Protein AF-C3Z836-F1 (afdb_monomer)

Structure (mmCIF, N/CA/C/O backbone):
data_AF-C3Z836-F1
#
_entry.id   AF-C3Z836-F1
#
loop_
_atom_site.group_PDB
_atom_site.id
_atom_site.type_symbol
_atom_site.label_atom_id
_atom_site.label_alt_id
_atom_site.label_comp_id
_atom_site.label_asym_id
_atom_site.label_entity_id
_atom_site.label_seq_id
_atom_site.pdbx_PDB_ins_code
_atom_site.Cartn_x
_atom_site.Cartn_y
_atom_site.Cartn_z
_atom_site.occupancy
_atom_site.B_iso_or_equiv
_atom_site.auth_seq_id
_atom_site.auth_comp_id
_atom_site.auth_asym_id
_atom_site.auth_atom_id
_atom_site.pdbx_PDB_model_num
ATOM 1 N N . MET A 1 1 ? 9.770 -21.202 -27.569 1.00 31.84 1 MET A N 1
ATOM 2 C CA . MET A 1 1 ? 8.449 -21.004 -26.936 1.00 31.84 1 MET A CA 1
ATOM 3 C C . MET A 1 1 ? 8.298 -19.517 -26.662 1.00 31.84 1 MET A C 1
ATOM 5 O O . MET A 1 1 ? 9.106 -18.983 -25.915 1.00 31.84 1 MET A O 1
ATOM 9 N N . GLY A 1 2 ? 7.383 -18.836 -27.356 1.00 32.59 2 GLY A N 1
ATOM 10 C CA . GLY A 1 2 ? 7.144 -17.402 -27.162 1.00 32.59 2 GLY A CA 1
ATOM 11 C C . GLY A 1 2 ? 6.464 -17.171 -25.817 1.00 32.59 2 GLY A C 1
ATOM 12 O O . GLY A 1 2 ? 5.429 -17.779 -25.551 1.00 32.59 2 GLY A O 1
ATOM 13 N N . GLY A 1 3 ? 7.094 -16.376 -24.952 1.00 38.47 3 GLY A N 1
ATOM 14 C CA . GLY A 1 3 ? 6.561 -16.053 -23.632 1.00 38.47 3 GLY A CA 1
ATOM 15 C C . GLY A 1 3 ? 5.245 -15.292 -23.748 1.00 38.47 3 GLY A C 1
ATOM 16 O O . GLY A 1 3 ? 5.036 -14.540 -24.697 1.00 38.47 3 GLY A O 1
ATOM 17 N N . VAL A 1 4 ? 4.373 -15.466 -22.755 1.00 46.47 4 VAL A N 1
ATOM 18 C CA . VAL A 1 4 ? 3.007 -14.913 -22.661 1.00 46.47 4 VAL A CA 1
ATOM 19 C C . VAL A 1 4 ? 2.985 -13.373 -22.622 1.00 46.47 4 VAL A C 1
ATOM 21 O O . VAL A 1 4 ? 1.969 -12.772 -22.346 1.00 46.47 4 VAL A O 1
ATOM 24 N N . TRP A 1 5 ? 4.094 -12.697 -22.907 1.00 42.47 5 TRP A N 1
ATOM 25 C CA . TRP A 1 5 ? 4.218 -11.246 -22.852 1.00 42.47 5 TRP A CA 1
ATOM 26 C C . TRP A 1 5 ? 5.224 -10.699 -23.878 1.00 42.47 5 TRP A C 1
ATOM 28 O O . TRP A 1 5 ? 5.542 -9.520 -23.841 1.00 42.47 5 TRP A O 1
ATOM 38 N N . SER A 1 6 ? 5.755 -11.517 -24.796 1.00 45.53 6 SER A N 1
ATOM 39 C CA . SER A 1 6 ? 6.858 -11.102 -25.685 1.00 45.53 6 SER A CA 1
ATOM 40 C C . SER A 1 6 ? 6.505 -10.042 -26.727 1.00 45.53 6 SER A C 1
ATOM 42 O O . SER A 1 6 ? 7.397 -9.469 -27.348 1.00 45.53 6 SER A O 1
ATOM 44 N N . ASP A 1 7 ? 5.218 -9.809 -26.934 1.00 55.41 7 ASP A N 1
ATOM 45 C CA . ASP A 1 7 ? 4.658 -8.813 -27.828 1.00 55.41 7 ASP A CA 1
ATOM 46 C C . ASP A 1 7 ? 3.276 -8.392 -27.297 1.00 55.41 7 ASP A C 1
ATOM 48 O O . ASP A 1 7 ? 2.783 -8.889 -26.278 1.00 55.41 7 ASP A O 1
ATOM 52 N N . THR A 1 8 ? 2.633 -7.459 -27.992 1.00 57.75 8 THR A N 1
ATOM 53 C CA . THR A 1 8 ? 1.288 -6.977 -27.663 1.00 57.75 8 THR A CA 1
ATOM 54 C C . THR A 1 8 ? 0.248 -8.105 -27.596 1.00 57.75 8 THR A C 1
ATOM 56 O O . THR A 1 8 ? -0.680 -8.038 -26.792 1.00 57.75 8 THR A O 1
ATOM 59 N N . PHE A 1 9 ? 0.404 -9.158 -28.400 1.00 60.28 9 PHE A N 1
ATOM 60 C CA . PHE A 1 9 ? -0.493 -10.312 -28.404 1.00 60.28 9 PHE A CA 1
ATOM 61 C C . PHE A 1 9 ? -0.260 -11.219 -27.187 1.00 60.28 9 PHE A C 1
ATOM 63 O O . PHE A 1 9 ? -1.223 -11.682 -26.576 1.00 60.28 9 PHE A O 1
ATOM 70 N N . GLY A 1 10 ? 0.998 -11.399 -26.785 1.00 62.00 10 GLY A N 1
ATOM 71 C CA . GLY A 1 10 ? 1.406 -11.963 -25.508 1.00 62.00 10 GLY A CA 1
ATOM 72 C C . GLY A 1 10 ? 0.747 -11.203 -24.366 1.00 62.00 10 GLY A C 1
ATOM 73 O O . GLY A 1 10 ? -0.071 -11.785 -23.671 1.00 62.00 10 GLY A O 1
ATOM 74 N N . LEU A 1 11 ? 0.987 -9.893 -24.240 1.00 61.09 11 LEU A N 1
ATOM 75 C CA . LEU A 1 11 ? 0.377 -9.041 -23.207 1.00 61.09 11 LEU A CA 1
ATOM 76 C C . LEU A 1 11 ? -1.144 -9.251 -23.093 1.00 61.09 11 LEU A C 1
ATOM 78 O O . LEU A 1 11 ? -1.659 -9.450 -21.995 1.00 61.09 11 LEU A O 1
ATOM 82 N N . ILE A 1 12 ? -1.862 -9.256 -24.222 1.00 63.25 12 ILE A N 1
ATOM 83 C CA . ILE A 1 12 ? -3.308 -9.519 -24.248 1.00 63.25 12 ILE A CA 1
ATOM 84 C C . ILE A 1 12 ? -3.617 -10.937 -23.747 1.00 63.25 12 ILE A C 1
ATOM 86 O O . ILE A 1 12 ? -4.501 -11.106 -22.911 1.00 63.25 12 ILE A O 1
ATOM 90 N N . LYS A 1 13 ? -2.876 -11.959 -24.190 1.00 60.81 13 LYS A N 1
ATOM 91 C CA . LYS A 1 13 ? -3.026 -13.325 -23.672 1.00 60.81 13 LYS A CA 1
ATOM 92 C C . LYS A 1 13 ? -2.722 -13.429 -22.177 1.00 60.81 13 LYS A C 1
ATOM 94 O O . LYS A 1 13 ? -3.476 -14.092 -21.482 1.00 60.81 13 LYS A O 1
ATOM 99 N N . GLY A 1 14 ? -1.687 -12.772 -21.666 1.00 59.34 14 GLY A N 1
ATOM 100 C CA . GLY A 1 14 ? -1.346 -12.773 -20.242 1.00 59.34 14 GLY A CA 1
ATOM 101 C C . GLY A 1 14 ? -2.348 -12.021 -19.368 1.00 59.34 14 GLY A C 1
ATOM 102 O O . GLY A 1 14 ? -2.601 -12.424 -18.232 1.00 59.34 14 GLY A O 1
ATOM 103 N N . LEU A 1 15 ? -2.971 -10.968 -19.904 1.00 58.75 15 LEU A N 1
ATOM 104 C CA . LEU A 1 15 ? -4.090 -10.268 -19.267 1.00 58.75 15 LEU A CA 1
ATOM 105 C C . LEU A 1 15 ? -5.351 -11.142 -19.193 1.00 58.75 15 LEU A C 1
ATOM 107 O O . LEU A 1 15 ? -6.067 -11.086 -18.196 1.00 58.75 15 LEU A O 1
ATOM 111 N N . VAL A 1 16 ? -5.630 -11.927 -20.240 1.00 57.09 16 VAL A N 1
ATOM 112 C CA . VAL A 1 16 ? -6.863 -12.726 -20.362 1.00 57.09 16 VAL A CA 1
ATOM 113 C C . VAL A 1 16 ? -6.744 -14.096 -19.685 1.00 57.09 16 VAL A C 1
ATOM 115 O O . VAL A 1 16 ? -7.680 -14.518 -19.011 1.00 57.09 16 VAL A O 1
ATOM 118 N N . TYR A 1 17 ? -5.610 -14.777 -19.844 1.00 53.75 17 TYR A N 1
ATOM 119 C CA . TYR A 1 17 ? -5.422 -16.184 -19.468 1.00 53.75 17 TYR A CA 1
ATOM 120 C C . TYR A 1 17 ? -4.428 -16.400 -18.314 1.00 53.75 17 TYR A C 1
ATOM 122 O O . TYR A 1 17 ? -4.264 -17.534 -17.877 1.00 53.75 17 TYR A O 1
ATOM 130 N N . GLY A 1 18 ? -3.784 -15.342 -17.803 1.00 49.75 18 GLY A N 1
ATOM 131 C CA . GLY A 1 18 ? -2.744 -15.466 -16.775 1.00 49.75 18 GLY A CA 1
ATOM 132 C C . GLY A 1 18 ? -1.376 -15.885 -17.333 1.00 49.75 18 GLY A C 1
ATOM 133 O O . GLY A 1 18 ? -1.262 -16.246 -18.508 1.00 49.75 18 GLY A O 1
ATOM 134 N N . PRO A 1 19 ? -0.289 -15.820 -16.541 1.00 53.00 19 PRO A N 1
ATOM 135 C CA . PRO A 1 19 ? 1.023 -16.259 -16.976 1.00 53.00 19 PRO A CA 1
ATOM 136 C C . PRO A 1 19 ? 1.140 -17.767 -16.699 1.00 53.00 19 PRO A C 1
ATOM 138 O O . PRO A 1 19 ? 1.294 -18.194 -15.558 1.00 53.00 19 PRO A O 1
ATOM 141 N N . HIS A 1 20 ? 1.131 -18.615 -17.722 1.00 53.78 20 HIS A N 1
ATOM 142 C CA . HIS A 1 20 ? 1.572 -20.001 -17.525 1.00 53.78 20 HIS A CA 1
ATOM 143 C C . HIS A 1 20 ? 3.086 -20.009 -17.285 1.00 53.78 20 HIS A C 1
ATOM 145 O O . HIS A 1 20 ? 3.854 -20.046 -18.245 1.00 53.78 20 HIS A O 1
ATOM 151 N N . MET A 1 21 ? 3.534 -19.885 -16.034 1.00 52.31 21 MET A N 1
ATOM 152 C CA . MET A 1 21 ? 4.960 -19.664 -15.750 1.00 52.31 21 MET A CA 1
ATOM 153 C C . MET A 1 21 ? 5.572 -20.581 -14.695 1.00 52.31 21 MET A C 1
ATOM 155 O O . MET A 1 21 ? 6.792 -20.582 -14.569 1.00 52.31 21 MET A O 1
ATOM 159 N N . LEU A 1 22 ? 4.793 -21.405 -13.993 1.00 48.59 22 LEU A N 1
ATOM 160 C CA . LEU A 1 22 ? 5.335 -22.371 -13.039 1.00 48.59 22 LEU A CA 1
ATOM 161 C C . LEU A 1 22 ? 4.574 -23.698 -13.183 1.00 48.59 22 LEU A C 1
ATOM 163 O O . LEU A 1 22 ? 3.448 -23.831 -12.714 1.00 48.59 22 LEU A O 1
ATOM 167 N N . LYS A 1 23 ? 5.153 -24.660 -13.916 1.00 50.25 23 LYS A N 1
ATOM 168 C CA . LYS A 1 23 ? 4.628 -26.031 -13.981 1.00 50.25 23 LYS A CA 1
ATOM 169 C C . LYS A 1 23 ? 4.930 -26.721 -12.655 1.00 50.25 23 LYS A C 1
ATOM 171 O O . LYS A 1 23 ? 6.094 -26.888 -12.321 1.00 50.25 23 LYS A O 1
ATOM 176 N N . SER A 1 24 ? 3.906 -27.164 -11.935 1.00 51.50 24 SER A N 1
ATOM 177 C CA . SER A 1 24 ? 4.016 -27.754 -10.593 1.00 51.50 24 SER A CA 1
ATOM 178 C C . SER A 1 24 ? 4.854 -29.038 -10.483 1.00 51.50 24 SER A C 1
ATOM 180 O O . SER A 1 24 ? 5.034 -29.516 -9.369 1.00 51.50 24 SER A O 1
ATOM 182 N N . GLU A 1 25 ? 5.343 -29.608 -11.588 1.00 51.19 25 GLU A N 1
ATOM 183 C CA . GLU A 1 25 ? 5.798 -31.006 -11.634 1.00 51.19 25 GLU A CA 1
ATOM 184 C C . GLU A 1 25 ? 7.271 -31.226 -12.033 1.00 51.19 25 GLU A C 1
ATOM 186 O O . GLU A 1 25 ? 7.730 -32.359 -11.941 1.00 51.19 25 GLU A O 1
ATOM 191 N N . ASP A 1 26 ? 8.042 -30.187 -12.384 1.00 53.62 26 ASP A N 1
ATOM 192 C CA . ASP A 1 26 ? 9.468 -30.328 -12.748 1.00 53.62 26 ASP A CA 1
ATOM 193 C C . ASP A 1 26 ? 10.398 -29.574 -11.772 1.00 53.62 26 ASP A C 1
ATOM 195 O O . ASP A 1 26 ? 10.045 -28.507 -11.262 1.00 53.62 26 ASP A O 1
ATOM 199 N N . GLU A 1 27 ? 11.614 -30.096 -11.539 1.00 57.84 27 GLU A N 1
ATOM 200 C CA . GLU A 1 27 ? 12.699 -29.362 -10.866 1.00 57.84 27 GLU A CA 1
ATOM 201 C C . GLU A 1 27 ? 12.926 -28.025 -11.580 1.00 57.84 27 GLU A C 1
ATOM 203 O O . GLU A 1 27 ? 13.366 -27.971 -12.733 1.00 57.84 27 GLU A O 1
ATOM 208 N N . TYR A 1 28 ? 12.616 -26.919 -10.902 1.00 63.28 28 TYR A N 1
ATOM 209 C CA . TYR A 1 28 ? 12.826 -25.604 -11.485 1.00 63.28 28 TYR A CA 1
ATOM 210 C C . TYR A 1 28 ? 14.322 -25.345 -11.669 1.00 63.28 28 TYR A C 1
ATOM 212 O O . TYR A 1 28 ? 15.086 -25.447 -10.703 1.00 63.28 28 TYR A O 1
ATOM 220 N N . PRO A 1 29 ? 14.764 -24.942 -12.872 1.00 69.00 29 PRO A N 1
ATOM 221 C CA . PRO A 1 29 ? 16.137 -24.516 -13.055 1.00 69.00 29 PRO A CA 1
ATOM 222 C C . PRO A 1 29 ? 16.417 -23.292 -12.177 1.00 69.00 29 PRO A C 1
ATOM 224 O O . PRO A 1 29 ? 15.646 -22.333 -12.150 1.00 69.00 29 PRO A O 1
ATOM 227 N N . THR A 1 30 ? 17.571 -23.307 -11.510 1.00 79.69 30 THR A N 1
ATOM 228 C CA . THR A 1 30 ? 18.115 -22.203 -10.702 1.00 79.69 30 THR A CA 1
ATOM 229 C C . THR A 1 30 ? 18.021 -20.838 -11.392 1.00 79.69 30 THR A C 1
ATOM 231 O O . THR A 1 30 ? 17.723 -19.827 -10.752 1.00 79.69 30 THR A O 1
ATOM 234 N N . ALA A 1 31 ? 18.275 -20.821 -12.701 1.00 81.88 31 ALA A N 1
ATOM 235 C CA . ALA A 1 31 ? 18.135 -19.656 -13.550 1.00 81.88 31 ALA A CA 1
ATOM 236 C C . ALA A 1 31 ? 17.600 -20.071 -14.923 1.00 81.88 31 ALA A C 1
ATOM 238 O O . ALA A 1 31 ? 18.056 -21.061 -15.497 1.00 81.88 31 ALA A O 1
ATOM 239 N N . PHE A 1 32 ? 16.676 -19.296 -15.486 1.00 81.25 32 PHE A N 1
ATOM 240 C CA . PHE A 1 32 ? 16.197 -19.520 -16.850 1.00 81.25 32 PHE A CA 1
ATOM 241 C C . PHE A 1 32 ? 15.843 -18.215 -17.550 1.00 81.25 32 PHE A C 1
ATOM 243 O O . PHE A 1 32 ? 15.501 -17.209 -16.930 1.00 81.25 32 PHE A O 1
ATOM 250 N N . ARG A 1 33 ? 15.932 -18.230 -18.880 1.00 79.94 33 ARG A N 1
ATOM 251 C CA . ARG A 1 33 ? 15.495 -17.109 -19.712 1.00 79.94 33 ARG A CA 1
ATOM 252 C C . ARG A 1 33 ? 13.994 -17.194 -19.925 1.00 79.94 33 ARG A C 1
ATOM 254 O O . ARG A 1 33 ? 13.474 -18.245 -20.289 1.00 79.94 33 ARG A O 1
ATOM 261 N N . THR A 1 34 ? 13.320 -16.069 -19.760 1.00 74.75 34 THR A N 1
ATOM 262 C CA . THR A 1 34 ? 11.907 -15.912 -20.089 1.00 74.75 34 THR A CA 1
ATOM 263 C C . THR A 1 34 ? 11.672 -14.566 -20.763 1.00 74.75 34 THR A C 1
ATOM 265 O O . THR A 1 34 ? 12.573 -13.735 -20.875 1.00 74.75 34 THR A O 1
ATOM 268 N N . ASN A 1 35 ? 10.448 -14.343 -21.220 1.00 67.75 35 ASN A N 1
ATOM 269 C CA . ASN A 1 35 ? 10.008 -13.047 -21.698 1.00 67.75 35 ASN A CA 1
ATOM 270 C C . ASN A 1 35 ? 8.643 -12.715 -21.080 1.00 67.75 35 ASN A C 1
ATOM 272 O O . ASN A 1 35 ? 7.614 -13.239 -21.511 1.00 67.75 35 ASN A O 1
ATOM 276 N N . ASN A 1 36 ? 8.672 -11.842 -20.068 1.00 63.28 36 ASN A N 1
ATOM 277 C CA . ASN A 1 36 ? 7.509 -11.359 -19.312 1.00 63.28 36 ASN A CA 1
ATOM 278 C C . ASN A 1 36 ? 7.132 -9.918 -19.715 1.00 63.28 36 ASN A C 1
ATOM 280 O O . ASN A 1 36 ? 6.776 -9.106 -18.866 1.00 63.28 36 ASN A O 1
ATOM 284 N N . GLY A 1 37 ? 7.284 -9.561 -20.994 1.00 64.12 37 GLY A N 1
ATOM 285 C CA . GLY A 1 37 ? 7.107 -8.187 -21.493 1.00 64.12 37 GLY A CA 1
ATOM 286 C C . GLY A 1 37 ? 8.424 -7.616 -21.980 1.00 64.12 37 GLY A C 1
ATOM 287 O O . GLY A 1 37 ? 8.477 -6.754 -22.852 1.00 64.12 37 GLY A O 1
ATOM 288 N N . VAL A 1 38 ? 9.498 -8.135 -21.400 1.00 69.19 38 VAL A N 1
ATOM 289 C CA . VAL A 1 38 ? 10.882 -7.815 -21.693 1.00 69.19 38 VAL A CA 1
ATOM 290 C C . VAL A 1 38 ? 11.666 -9.123 -21.564 1.00 69.19 38 VAL A C 1
ATOM 292 O O . VAL A 1 38 ? 11.382 -9.900 -20.640 1.00 69.19 38 VAL A O 1
ATOM 295 N N . PRO A 1 39 ? 12.629 -9.406 -22.459 1.00 79.12 39 PRO A N 1
ATOM 296 C CA . PRO A 1 39 ? 13.555 -10.514 -22.269 1.00 79.12 39 PRO A CA 1
ATOM 297 C C . PRO A 1 39 ? 14.235 -10.405 -20.901 1.00 79.12 39 PRO A C 1
ATOM 299 O O . PRO A 1 39 ? 14.831 -9.379 -20.581 1.00 79.12 39 PRO A O 1
ATOM 302 N N . ALA A 1 40 ? 14.125 -11.456 -20.094 1.00 82.62 40 ALA A N 1
ATOM 303 C CA . ALA A 1 40 ? 14.603 -11.472 -18.719 1.00 82.62 40 ALA A CA 1
ATOM 304 C C . ALA A 1 40 ? 15.261 -12.811 -18.378 1.00 82.62 40 ALA A C 1
ATOM 306 O O . ALA A 1 40 ? 14.950 -13.853 -18.960 1.00 82.62 40 ALA A O 1
ATOM 307 N N . VAL A 1 41 ? 16.154 -12.780 -17.392 1.00 85.38 41 VAL A N 1
ATOM 308 C CA . VAL A 1 41 ? 16.646 -13.976 -16.707 1.00 85.38 41 VAL A CA 1
ATOM 309 C C . VAL A 1 41 ? 15.964 -14.022 -15.347 1.00 85.38 41 VAL A C 1
ATOM 311 O O . VAL A 1 41 ? 16.090 -13.087 -14.561 1.00 85.38 41 VAL A O 1
ATOM 314 N N . VAL A 1 42 ? 15.213 -15.087 -15.088 1.00 83.12 42 VAL A N 1
ATOM 315 C CA . VAL A 1 42 ? 14.595 -15.339 -13.785 1.00 83.12 42 VAL A CA 1
ATOM 316 C C . VAL A 1 42 ? 15.584 -16.123 -12.942 1.00 83.12 42 VAL A C 1
ATOM 318 O O . VAL A 1 42 ? 16.131 -17.120 -13.409 1.00 83.12 42 VAL A O 1
ATOM 321 N N . LEU A 1 43 ? 15.796 -15.659 -11.714 1.00 85.69 43 LEU A N 1
ATOM 322 C CA . LEU A 1 43 ? 16.673 -16.259 -10.716 1.00 85.69 43 LEU A CA 1
ATOM 323 C C . LEU A 1 43 ? 15.796 -16.757 -9.566 1.00 85.69 43 LEU A C 1
ATOM 325 O O . LEU A 1 43 ? 15.127 -15.950 -8.921 1.00 85.69 43 LEU A O 1
ATOM 329 N N . LEU A 1 44 ? 15.746 -18.074 -9.352 1.00 81.25 44 LEU A N 1
ATOM 330 C CA . LEU A 1 44 ? 14.823 -18.700 -8.393 1.00 81.25 44 LEU A CA 1
ATOM 331 C C . LEU A 1 44 ? 15.508 -19.301 -7.165 1.00 81.25 44 LEU A C 1
ATOM 333 O O . LEU A 1 44 ? 14.817 -19.744 -6.250 1.00 81.25 44 LEU A O 1
ATOM 337 N N . ASN A 1 45 ? 16.841 -19.321 -7.111 1.00 81.19 45 ASN A N 1
ATOM 338 C CA . ASN A 1 45 ? 17.555 -19.848 -5.952 1.00 81.19 45 ASN A CA 1
ATOM 339 C C . ASN A 1 45 ? 18.230 -18.743 -5.124 1.00 81.19 45 ASN A C 1
ATOM 341 O O . ASN A 1 45 ? 18.520 -17.638 -5.592 1.00 81.19 45 ASN A O 1
ATOM 345 N N . ARG A 1 46 ? 18.511 -19.075 -3.863 1.00 81.31 46 ARG A N 1
ATOM 346 C CA . ARG A 1 46 ? 19.163 -18.174 -2.908 1.00 81.31 46 ARG A CA 1
ATOM 347 C C . ARG A 1 46 ? 20.577 -17.771 -3.341 1.00 81.31 46 ARG A C 1
ATOM 349 O O . ARG A 1 46 ? 20.983 -16.645 -3.078 1.00 81.31 46 ARG A O 1
ATOM 356 N N . ASP A 1 47 ? 21.294 -18.652 -4.030 1.00 82.81 47 ASP A N 1
ATOM 357 C CA . ASP A 1 47 ? 22.681 -18.397 -4.438 1.00 82.81 47 ASP A CA 1
ATOM 358 C C . ASP A 1 47 ? 22.781 -17.442 -5.634 1.00 82.81 47 ASP A C 1
ATOM 360 O O . ASP A 1 47 ? 23.823 -16.847 -5.876 1.00 82.81 47 ASP A O 1
ATOM 364 N N . THR A 1 48 ? 21.713 -17.263 -6.410 1.00 82.69 48 THR A N 1
ATOM 365 C CA . THR A 1 48 ? 21.708 -16.329 -7.545 1.00 82.69 48 THR A CA 1
ATOM 366 C C . THR A 1 48 ? 20.970 -15.036 -7.232 1.00 82.69 48 THR A C 1
ATOM 368 O O . THR A 1 48 ? 21.335 -13.995 -7.777 1.00 82.69 48 THR A O 1
ATOM 371 N N . ILE A 1 49 ? 20.000 -15.037 -6.307 1.00 83.75 49 ILE A N 1
ATOM 372 C CA . ILE A 1 49 ? 19.228 -13.824 -5.982 1.00 83.75 49 ILE A CA 1
ATOM 373 C C . ILE A 1 49 ? 20.111 -12.676 -5.470 1.00 83.75 49 ILE A C 1
ATOM 375 O O . ILE A 1 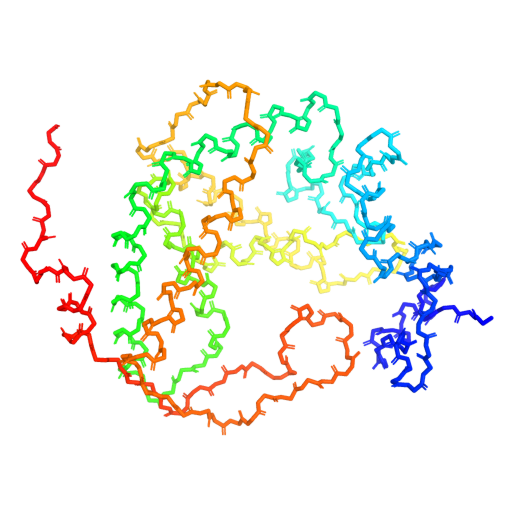49 ? 19.812 -11.508 -5.701 1.00 83.75 49 ILE A O 1
ATOM 379 N N . GLN A 1 50 ? 21.242 -12.995 -4.838 1.00 82.94 50 GLN A N 1
ATOM 380 C CA . GLN A 1 50 ? 22.228 -12.018 -4.371 1.00 82.94 50 GLN A CA 1
ATOM 381 C C . GLN A 1 50 ? 22.766 -11.101 -5.480 1.00 82.94 50 GLN A C 1
ATOM 383 O O . GLN A 1 50 ? 23.052 -9.936 -5.212 1.00 82.94 50 GLN A O 1
ATOM 388 N N . TYR A 1 51 ? 22.827 -11.569 -6.734 1.00 84.00 51 TYR A N 1
ATOM 389 C CA . TYR A 1 51 ? 23.240 -10.731 -7.863 1.00 84.00 51 TYR A CA 1
ATOM 390 C C . TYR A 1 51 ? 22.236 -9.610 -8.160 1.00 84.00 51 TYR A C 1
ATOM 392 O O . TYR A 1 51 ? 22.645 -8.520 -8.547 1.00 84.00 51 TYR A O 1
ATOM 400 N N . VAL A 1 52 ? 20.940 -9.832 -7.905 1.00 82.94 52 VAL A N 1
ATOM 401 C CA . VAL A 1 52 ? 19.883 -8.809 -8.055 1.00 82.94 52 VAL A CA 1
ATOM 402 C C . VAL A 1 52 ? 19.990 -7.728 -6.976 1.00 82.94 52 VAL A C 1
ATOM 404 O O . VAL A 1 52 ? 19.489 -6.619 -7.143 1.00 82.94 52 VAL A O 1
ATOM 407 N N . PHE A 1 53 ? 20.661 -8.022 -5.862 1.00 81.12 53 PHE A N 1
ATOM 408 C CA . PHE A 1 53 ? 20.873 -7.070 -4.773 1.00 81.12 53 PHE A CA 1
ATOM 409 C C . PHE A 1 53 ? 22.247 -6.394 -4.809 1.00 81.12 53 PHE A C 1
ATOM 411 O O . PHE A 1 53 ? 22.464 -5.474 -4.023 1.00 81.12 53 PHE A O 1
ATOM 418 N N . ASN A 1 54 ? 23.144 -6.779 -5.725 1.00 84.88 54 ASN A N 1
ATOM 419 C CA . ASN A 1 54 ? 24.419 -6.096 -5.923 1.00 84.88 54 ASN A CA 1
ATOM 420 C C . ASN A 1 54 ? 24.261 -4.946 -6.944 1.00 84.88 54 ASN A C 1
ATOM 422 O O . ASN A 1 54 ? 24.188 -5.221 -8.141 1.00 84.88 54 ASN A O 1
ATOM 426 N N . PRO A 1 55 ? 24.230 -3.668 -6.514 1.00 82.50 55 PRO A N 1
ATOM 427 C CA . PRO A 1 55 ? 23.980 -2.527 -7.398 1.00 82.50 55 PRO A CA 1
ATOM 428 C C . PRO A 1 55 ? 25.096 -2.261 -8.418 1.00 82.50 55 PRO A C 1
ATOM 430 O O . PRO A 1 55 ? 24.903 -1.415 -9.284 1.00 82.50 55 PRO A O 1
ATOM 433 N N . GLU A 1 56 ? 26.240 -2.946 -8.321 1.00 87.81 56 GLU A N 1
ATOM 434 C CA . GLU A 1 56 ? 27.319 -2.898 -9.318 1.00 87.81 56 GLU A CA 1
ATOM 435 C C . GLU A 1 56 ? 27.064 -3.846 -10.501 1.00 87.81 56 GLU A C 1
ATOM 437 O O . GLU A 1 56 ? 27.676 -3.706 -11.556 1.00 87.81 56 GLU A O 1
ATOM 442 N N . MET A 1 57 ? 26.151 -4.810 -10.340 1.00 88.75 57 MET A N 1
ATOM 443 C CA . MET A 1 57 ? 25.865 -5.853 -11.334 1.00 88.75 57 MET A CA 1
ATOM 444 C C . MET A 1 57 ? 24.676 -5.515 -12.240 1.00 88.75 57 MET A C 1
ATOM 446 O O . MET A 1 57 ? 24.379 -6.271 -13.165 1.00 88.75 57 MET A O 1
ATOM 450 N N . TYR A 1 58 ? 23.966 -4.418 -11.969 1.00 88.69 58 TYR A N 1
ATOM 451 C CA . TYR A 1 58 ? 22.805 -4.003 -12.748 1.00 88.69 58 TYR A CA 1
ATOM 452 C C . TYR A 1 58 ? 22.582 -2.492 -12.694 1.00 88.69 58 TYR A C 1
ATOM 454 O O . TYR A 1 58 ? 22.873 -1.825 -11.701 1.00 88.69 58 TYR A O 1
ATOM 462 N N . GLU A 1 59 ? 21.963 -1.976 -13.748 1.00 90.12 59 GLU A N 1
ATOM 463 C CA . GLU A 1 59 ? 21.460 -0.610 -13.817 1.00 90.12 59 GLU A CA 1
ATOM 464 C C . GLU A 1 59 ? 19.931 -0.635 -13.766 1.00 90.12 59 GLU A C 1
ATOM 466 O O . GLU A 1 59 ? 19.282 -1.440 -14.442 1.00 90.12 59 GLU A O 1
ATOM 471 N N . LYS A 1 60 ? 19.339 0.220 -12.932 1.00 91.12 60 LYS A N 1
ATOM 472 C CA . LYS A 1 60 ? 17.891 0.400 -12.883 1.00 91.12 60 LYS A CA 1
ATOM 473 C C . LYS A 1 60 ? 17.471 1.381 -13.951 1.00 91.12 60 LYS A C 1
ATOM 475 O O . LYS A 1 60 ? 18.028 2.466 -14.078 1.00 91.12 60 LYS A O 1
ATOM 48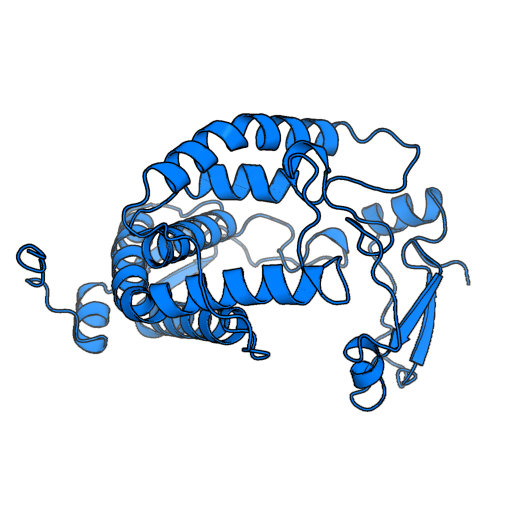0 N N . GLU A 1 61 ? 16.415 1.018 -14.657 1.00 90.19 61 GLU A N 1
ATOM 481 C CA . GLU A 1 61 ? 15.785 1.926 -15.591 1.00 90.19 61 GLU A CA 1
ATOM 482 C C . GLU A 1 61 ? 14.971 2.987 -14.830 1.00 90.19 61 GLU A C 1
ATOM 484 O O . GLU A 1 61 ? 14.073 2.630 -14.055 1.00 90.19 61 GLU A O 1
ATOM 489 N N . PRO A 1 62 ? 15.223 4.290 -15.053 1.00 91.31 62 PRO A N 1
ATOM 490 C CA . PRO A 1 62 ? 14.459 5.342 -14.401 1.00 91.31 62 PRO A CA 1
ATOM 491 C C . PRO A 1 62 ? 12.961 5.194 -14.675 1.00 91.31 62 PRO A C 1
ATOM 493 O O . PRO A 1 62 ? 12.544 5.109 -15.825 1.00 91.31 62 PRO A O 1
ATOM 496 N N . PHE A 1 63 ? 12.152 5.233 -13.615 1.00 89.44 63 P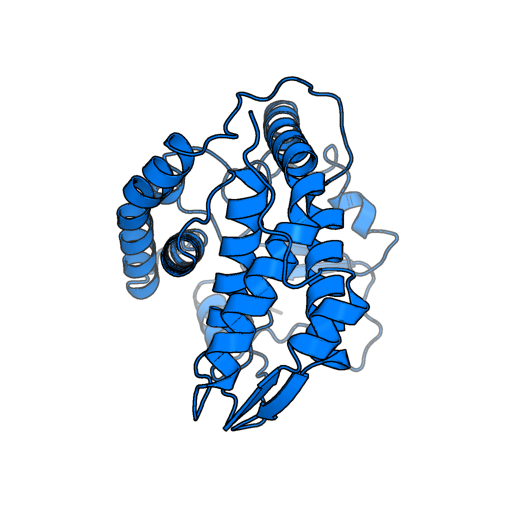HE A N 1
ATOM 497 C CA . PHE A 1 63 ? 10.690 5.092 -13.623 1.00 89.44 63 PHE A CA 1
ATOM 498 C C . PHE A 1 63 ? 10.119 3.718 -14.003 1.00 89.44 63 PHE A C 1
ATOM 500 O O . PHE A 1 63 ? 8.912 3.557 -13.826 1.00 89.44 63 PHE A O 1
ATOM 507 N N . TYR A 1 64 ? 10.899 2.735 -14.469 1.00 88.62 64 TYR A N 1
ATOM 508 C CA . TYR A 1 64 ? 10.355 1.471 -14.989 1.00 88.62 64 TYR A CA 1
ATOM 509 C C . TYR A 1 64 ? 10.847 0.214 -14.259 1.00 88.62 64 TYR A C 1
ATOM 511 O O . TYR A 1 64 ? 12.019 0.042 -13.945 1.00 88.62 64 TYR A O 1
ATOM 519 N N . PHE A 1 65 ? 9.915 -0.716 -14.052 1.00 82.94 65 PHE A N 1
ATOM 520 C CA . PHE A 1 65 ? 10.130 -2.128 -13.753 1.00 82.94 65 PHE A CA 1
ATOM 521 C C . PHE A 1 65 ? 9.806 -2.944 -15.002 1.00 82.94 65 PHE A C 1
ATOM 523 O O . PHE A 1 65 ? 8.692 -3.443 -15.189 1.00 82.94 65 PHE A O 1
ATOM 530 N N . GLY A 1 66 ? 10.791 -3.051 -15.892 1.00 82.38 66 GLY A N 1
ATOM 531 C CA . GLY A 1 66 ? 10.626 -3.737 -17.166 1.00 82.38 66 GLY A CA 1
ATOM 532 C C . GLY A 1 66 ? 9.572 -3.058 -18.044 1.00 82.38 66 GLY A C 1
ATOM 533 O O . GLY A 1 66 ? 9.840 -2.028 -18.662 1.00 82.38 66 GLY A O 1
ATOM 534 N N . TYR A 1 67 ? 8.383 -3.660 -18.127 1.00 77.62 67 TYR A N 1
ATOM 535 C CA . TYR A 1 67 ? 7.281 -3.176 -18.962 1.00 77.62 67 TYR A CA 1
ATOM 536 C C . TYR A 1 67 ? 6.331 -2.203 -18.247 1.00 77.62 67 TYR A C 1
ATOM 538 O O . TYR A 1 67 ? 5.611 -1.450 -18.904 1.00 77.62 67 TYR A O 1
ATOM 546 N N . LEU A 1 68 ? 6.326 -2.229 -16.912 1.00 82.25 68 LEU A N 1
ATOM 547 C CA . LEU A 1 68 ? 5.475 -1.405 -16.060 1.00 82.25 68 LEU A CA 1
ATOM 548 C C . LEU A 1 68 ? 6.286 -0.241 -15.500 1.00 82.25 68 LEU A C 1
ATOM 550 O O . LEU A 1 68 ? 7.383 -0.439 -14.999 1.00 82.25 68 LEU A O 1
ATOM 554 N N . GLY A 1 69 ? 5.744 0.962 -15.544 1.00 86.94 69 GLY A N 1
ATOM 555 C CA . GLY A 1 69 ? 6.399 2.181 -15.111 1.00 86.94 69 GLY A CA 1
ATOM 556 C C . GLY A 1 69 ? 5.518 3.063 -14.248 1.00 86.94 69 GLY A C 1
ATOM 557 O O . GLY A 1 69 ? 4.289 2.938 -14.197 1.00 86.94 69 GLY A O 1
ATOM 558 N N . THR A 1 70 ? 6.191 3.974 -13.559 1.00 88.75 70 THR A N 1
ATOM 559 C CA . THR A 1 70 ? 5.571 5.021 -12.764 1.00 88.75 70 THR A CA 1
ATOM 560 C C . THR A 1 70 ? 5.304 6.248 -13.620 1.00 88.75 70 THR A C 1
ATOM 562 O O . THR A 1 70 ? 6.163 6.709 -14.369 1.00 88.75 70 THR A O 1
ATOM 565 N N . SER A 1 71 ? 4.092 6.791 -13.519 1.00 88.06 71 SER A N 1
ATOM 566 C CA . SER A 1 71 ? 3.709 7.968 -14.297 1.00 88.06 71 SER A CA 1
ATOM 567 C C . SER A 1 71 ? 4.520 9.190 -13.861 1.00 88.06 71 SER A C 1
ATOM 569 O O . SER A 1 71 ? 4.336 9.687 -12.749 1.00 88.06 71 SER A O 1
ATOM 571 N N . LYS A 1 72 ? 5.346 9.737 -14.763 1.00 88.69 72 LYS A N 1
ATOM 572 C CA . LYS A 1 72 ? 6.141 10.954 -14.509 1.00 88.69 72 LYS A CA 1
ATOM 573 C C . LYS A 1 72 ? 5.279 12.128 -14.050 1.00 88.69 72 LYS A C 1
ATOM 575 O O . LYS A 1 72 ? 5.676 12.824 -13.125 1.00 88.69 72 LYS A O 1
ATOM 580 N N . ASP A 1 73 ? 4.088 12.292 -14.624 1.00 87.81 73 ASP A N 1
ATOM 581 C CA . ASP A 1 73 ? 3.156 13.365 -14.248 1.00 87.81 73 ASP A CA 1
ATOM 582 C C . ASP A 1 73 ? 2.667 13.227 -12.798 1.00 87.81 73 ASP A C 1
ATOM 584 O O . ASP A 1 73 ? 2.678 14.193 -12.039 1.00 87.81 73 ASP A O 1
ATOM 588 N N . VAL A 1 74 ? 2.316 12.003 -12.382 1.00 88.31 74 VAL A N 1
ATOM 589 C CA . VAL A 1 74 ? 1.888 11.686 -11.006 1.00 88.31 74 VAL A CA 1
ATOM 590 C C . VAL A 1 74 ? 3.040 11.882 -10.016 1.00 88.31 74 VAL A C 1
ATOM 592 O O . VAL A 1 74 ? 2.827 12.231 -8.859 1.00 88.31 74 VAL A O 1
ATOM 595 N N . MET A 1 75 ? 4.271 11.695 -10.487 1.00 86.25 75 MET A N 1
ATOM 596 C CA . MET A 1 75 ? 5.494 11.917 -9.722 1.00 86.25 75 MET A CA 1
ATOM 597 C C . MET A 1 75 ? 6.058 13.339 -9.852 1.00 86.25 75 MET A C 1
ATOM 599 O O . MET A 1 75 ? 7.121 13.619 -9.299 1.00 86.25 75 MET A O 1
ATOM 603 N N . ARG A 1 76 ? 5.400 14.234 -10.605 1.00 86.06 76 ARG A N 1
ATOM 604 C CA . ARG A 1 76 ? 5.891 15.588 -10.931 1.00 86.06 76 ARG A CA 1
ATOM 605 C C . ARG A 1 76 ? 7.335 15.606 -11.463 1.00 86.06 76 ARG A C 1
ATOM 607 O O . ARG A 1 76 ? 8.105 16.511 -11.169 1.00 86.06 76 ARG A O 1
ATOM 614 N N . GLY A 1 77 ? 7.712 14.583 -12.227 1.00 86.06 77 GLY A N 1
ATOM 615 C CA . GLY A 1 77 ? 9.053 14.422 -12.797 1.00 86.06 77 GLY A CA 1
ATOM 616 C C . GLY A 1 77 ? 10.107 13.843 -11.847 1.00 86.06 77 GLY A C 1
ATOM 617 O O . GLY A 1 77 ? 11.234 13.615 -12.281 1.00 86.06 77 GLY A O 1
ATOM 618 N N . HIS A 1 78 ? 9.775 13.545 -10.587 1.00 86.75 78 HIS A N 1
ATOM 619 C CA . HIS A 1 78 ? 10.731 12.982 -9.632 1.00 86.75 78 HIS A CA 1
ATOM 620 C C . HIS A 1 78 ? 10.788 11.455 -9.717 1.00 86.75 78 HIS A C 1
ATOM 622 O O . HIS A 1 78 ? 9.813 10.765 -9.437 1.00 86.75 78 HIS A O 1
ATOM 628 N N . CYS A 1 79 ? 11.952 10.901 -10.051 1.00 88.31 79 CYS A N 1
ATOM 629 C CA . CYS A 1 79 ? 12.138 9.450 -10.095 1.00 88.31 79 CYS A CA 1
ATOM 630 C C . CYS A 1 79 ? 12.168 8.853 -8.670 1.00 88.31 79 CYS A C 1
ATOM 632 O O . CYS A 1 79 ? 12.995 9.292 -7.859 1.00 88.31 79 CYS A O 1
ATOM 634 N N . PRO A 1 80 ? 11.308 7.872 -8.323 1.00 88.31 80 PRO A N 1
ATOM 635 C CA . PRO A 1 80 ? 11.379 7.197 -7.027 1.00 88.31 80 PRO A CA 1
ATOM 636 C C . PRO A 1 80 ? 12.726 6.499 -6.798 1.00 88.31 80 PRO A C 1
ATOM 638 O O . PRO A 1 80 ? 13.308 5.930 -7.721 1.00 88.31 80 PRO A O 1
ATOM 641 N N . SER A 1 81 ? 13.193 6.459 -5.545 1.00 88.00 81 SER A N 1
ATOM 642 C CA . SER A 1 81 ? 14.489 5.853 -5.183 1.00 88.00 81 SER A CA 1
ATOM 643 C C . SER A 1 81 ? 14.620 4.389 -5.604 1.00 88.00 81 SER A C 1
ATOM 645 O O . SER A 1 81 ? 15.721 3.928 -5.905 1.00 88.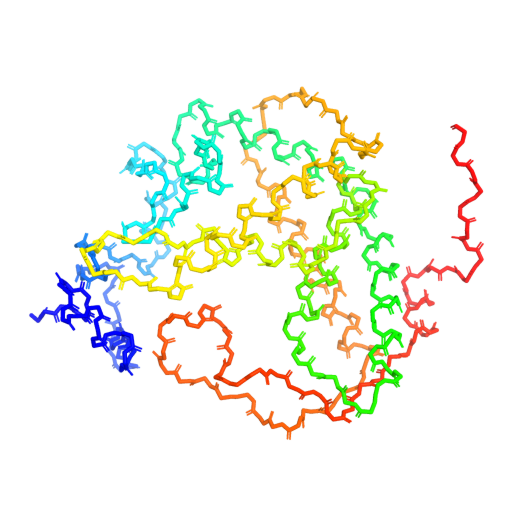00 81 SER A O 1
ATOM 647 N N . MET A 1 82 ? 13.510 3.648 -5.667 1.00 86.38 82 MET A N 1
ATOM 648 C CA . MET A 1 82 ? 13.510 2.247 -6.085 1.00 86.38 82 MET A CA 1
ATOM 649 C C . MET A 1 82 ? 14.003 2.042 -7.526 1.00 86.38 82 MET A C 1
ATOM 651 O O . MET A 1 82 ? 14.528 0.967 -7.799 1.00 86.38 82 MET A O 1
ATOM 655 N N . PHE A 1 83 ? 13.933 3.071 -8.382 1.00 89.81 83 PHE A N 1
ATOM 656 C CA . PHE A 1 83 ? 14.388 3.077 -9.783 1.00 89.81 83 PHE A CA 1
ATOM 657 C C . PHE A 1 83 ? 15.765 3.720 -9.993 1.00 89.81 83 PHE A C 1
ATOM 659 O O . PHE A 1 83 ? 16.159 3.972 -11.126 1.00 89.81 83 PHE A O 1
ATOM 666 N N . LEU A 1 84 ? 16.484 4.032 -8.915 1.00 90.25 84 LEU A N 1
ATOM 667 C CA . LEU A 1 84 ? 17.773 4.717 -8.980 1.00 90.25 84 LEU A CA 1
ATOM 668 C C . LEU A 1 84 ? 18.887 3.847 -8.388 1.00 90.25 84 LEU A C 1
ATOM 670 O O . LEU A 1 84 ? 18.657 3.080 -7.440 1.00 90.25 84 LEU A O 1
ATOM 674 N N . ASN A 1 85 ? 20.093 3.999 -8.935 1.00 89.25 85 ASN A N 1
ATOM 675 C CA . ASN A 1 85 ? 21.359 3.499 -8.391 1.00 89.25 85 ASN A CA 1
ATOM 676 C C . ASN A 1 85 ? 22.201 4.679 -7.861 1.00 89.25 85 ASN A C 1
ATOM 678 O O . ASN A 1 85 ? 21.820 5.843 -7.981 1.00 89.25 85 ASN A O 1
ATOM 682 N N . GLY A 1 86 ? 23.360 4.374 -7.274 1.00 89.25 86 GLY A N 1
ATOM 683 C CA . GLY A 1 86 ? 24.369 5.379 -6.935 1.00 89.25 86 GLY A CA 1
ATOM 684 C C . GLY A 1 86 ? 23.944 6.374 -5.852 1.00 89.25 86 GLY A C 1
ATOM 685 O O . GLY A 1 86 ? 23.215 6.036 -4.919 1.00 89.25 86 GLY A O 1
ATOM 686 N N . GLU A 1 87 ? 24.459 7.598 -5.963 1.00 88.69 87 GLU A N 1
ATOM 687 C CA . GLU A 1 87 ? 24.338 8.632 -4.931 1.00 88.69 87 GLU A CA 1
ATOM 688 C C . GLU A 1 87 ? 22.901 9.127 -4.744 1.00 88.69 87 GLU A C 1
ATOM 690 O O . GLU A 1 87 ? 22.416 9.203 -3.619 1.00 88.69 87 GLU A O 1
ATOM 695 N N . GLU A 1 88 ? 22.168 9.360 -5.833 1.00 87.50 88 GLU A N 1
ATOM 696 C CA . GLU A 1 88 ? 20.781 9.830 -5.754 1.00 87.50 88 GLU A CA 1
ATOM 697 C C . GLU A 1 88 ? 19.870 8.811 -5.043 1.00 87.50 88 GLU A C 1
ATOM 699 O O . GLU A 1 88 ? 19.002 9.176 -4.243 1.00 87.50 88 GLU A O 1
ATOM 704 N N . HIS A 1 89 ? 20.093 7.511 -5.280 1.00 88.38 89 HIS A N 1
ATOM 705 C CA . HIS A 1 89 ? 19.414 6.449 -4.541 1.00 88.38 89 HIS A CA 1
ATOM 706 C C . HIS A 1 89 ? 19.723 6.507 -3.044 1.00 88.38 89 HIS A C 1
ATOM 708 O O . HIS A 1 89 ? 18.796 6.415 -2.235 1.00 88.38 89 HIS A O 1
ATOM 714 N N . ARG A 1 90 ? 21.005 6.658 -2.678 1.00 86.00 90 ARG A N 1
ATOM 715 C CA . ARG A 1 90 ? 21.445 6.726 -1.276 1.00 86.00 90 ARG A CA 1
ATOM 716 C C . ARG A 1 90 ? 20.791 7.892 -0.548 1.00 86.00 90 ARG A C 1
ATOM 718 O O . ARG A 1 90 ? 20.182 7.666 0.492 1.00 86.00 90 ARG A O 1
ATOM 725 N N . GLN A 1 91 ? 20.816 9.085 -1.136 1.00 84.25 91 GLN A N 1
ATOM 726 C CA . GLN A 1 91 ? 20.221 10.289 -0.548 1.00 84.25 91 GLN A CA 1
ATOM 727 C C . GLN A 1 91 ? 18.715 10.133 -0.314 1.00 84.25 91 GLN A C 1
ATOM 729 O O . GLN A 1 91 ? 18.224 10.336 0.796 1.00 84.25 91 GLN A O 1
ATOM 734 N N . LYS A 1 92 ? 17.968 9.688 -1.334 1.00 85.75 92 LYS A N 1
ATOM 735 C CA . LYS A 1 92 ? 16.515 9.484 -1.206 1.00 85.75 92 LYS A CA 1
ATOM 736 C C . LYS A 1 92 ? 16.167 8.372 -0.217 1.00 85.75 92 LYS A C 1
ATOM 738 O O . LYS A 1 92 ? 15.167 8.466 0.490 1.00 85.75 92 LYS A O 1
ATOM 743 N N . LYS A 1 93 ? 16.962 7.300 -0.172 1.00 84.44 93 LYS A N 1
ATOM 744 C CA . LYS A 1 93 ? 16.775 6.208 0.791 1.00 84.44 93 LYS A CA 1
ATOM 745 C C . LYS A 1 93 ? 17.067 6.673 2.221 1.00 84.44 93 LYS A C 1
ATOM 747 O O . LYS A 1 93 ? 16.302 6.310 3.109 1.00 84.44 93 LYS A O 1
ATOM 752 N N . ALA A 1 94 ? 18.110 7.473 2.433 1.00 81.81 94 ALA A N 1
ATOM 753 C CA . ALA A 1 94 ? 18.449 8.035 3.738 1.00 81.81 94 ALA A CA 1
ATOM 754 C C . ALA A 1 94 ? 17.310 8.905 4.289 1.00 81.81 94 ALA A C 1
ATOM 756 O O . ALA A 1 94 ? 16.852 8.655 5.401 1.00 81.81 94 ALA A O 1
ATOM 757 N N . LEU A 1 95 ? 16.761 9.809 3.467 1.00 81.12 95 LEU A N 1
ATOM 758 C CA . LEU A 1 95 ? 15.581 10.611 3.818 1.00 81.12 95 LEU A CA 1
ATOM 759 C C . LEU A 1 95 ? 14.395 9.737 4.260 1.00 81.12 95 LEU A C 1
ATOM 761 O O . LEU A 1 95 ? 13.778 9.997 5.290 1.00 81.12 95 LEU A O 1
ATOM 765 N N . LEU A 1 96 ? 14.083 8.676 3.502 1.00 81.50 96 LEU A N 1
ATOM 766 C CA . LEU A 1 96 ? 13.007 7.751 3.869 1.00 81.50 96 LEU A CA 1
ATOM 767 C C . LEU A 1 96 ? 13.291 7.060 5.207 1.00 81.50 96 LEU A C 1
ATOM 769 O O . LEU A 1 96 ? 12.400 6.974 6.046 1.00 81.50 96 LEU A O 1
ATOM 773 N N . ILE A 1 97 ? 14.513 6.559 5.408 1.00 82.31 97 ILE A N 1
ATOM 774 C CA . ILE A 1 97 ? 14.911 5.892 6.654 1.00 82.31 97 ILE A CA 1
ATOM 775 C C . ILE A 1 97 ? 14.759 6.833 7.844 1.00 82.31 97 ILE A C 1
ATOM 777 O O . ILE A 1 97 ? 14.252 6.400 8.877 1.00 82.31 97 ILE A O 1
ATOM 781 N N . ASP A 1 98 ? 15.181 8.086 7.707 1.00 79.69 98 ASP A N 1
ATOM 782 C CA . ASP A 1 98 ? 15.076 9.063 8.783 1.00 79.69 98 ASP A CA 1
ATOM 783 C C . ASP A 1 98 ? 13.614 9.348 9.145 1.00 79.69 98 ASP A C 1
ATOM 785 O O . ASP A 1 98 ? 13.221 9.155 10.296 1.00 79.69 98 ASP A O 1
ATOM 789 N N . ALA A 1 99 ? 12.766 9.636 8.151 1.00 78.75 99 ALA A N 1
ATOM 790 C CA . ALA A 1 99 ? 11.328 9.809 8.366 1.00 78.75 99 ALA A CA 1
ATOM 791 C C . ALA A 1 99 ? 10.706 8.597 9.090 1.00 78.75 99 ALA A C 1
ATOM 793 O O . ALA A 1 99 ? 9.953 8.741 10.056 1.00 78.75 99 ALA A O 1
ATOM 794 N N . TYR A 1 100 ? 11.073 7.381 8.675 1.00 81.31 100 TYR A N 1
ATOM 795 C CA . TYR A 1 100 ? 10.621 6.147 9.317 1.00 81.31 100 TYR A CA 1
ATOM 796 C C . TYR A 1 100 ? 11.115 6.001 10.761 1.00 81.31 100 TYR A C 1
ATOM 798 O O . TYR A 1 100 ? 10.331 5.608 11.627 1.00 81.31 100 TYR A O 1
ATOM 806 N N . LYS A 1 101 ? 12.380 6.328 11.050 1.00 82.19 101 LYS A N 1
ATOM 807 C CA . LYS A 1 101 ? 12.933 6.305 12.415 1.00 82.19 101 LYS A CA 1
ATOM 808 C C . LYS A 1 101 ? 12.211 7.291 13.331 1.00 82.19 101 LYS A C 1
ATOM 810 O O . LYS A 1 101 ? 11.919 6.942 14.476 1.00 82.19 101 LYS A O 1
ATOM 815 N N . GLN A 1 102 ? 11.886 8.482 12.827 1.00 79.69 102 GLN A N 1
ATOM 816 C CA . GLN A 1 102 ? 11.114 9.476 13.571 1.00 79.69 102 GLN A CA 1
ATOM 817 C C . GLN A 1 102 ? 9.719 8.932 13.929 1.00 79.69 102 GLN A C 1
ATOM 819 O O . GLN A 1 102 ? 9.326 8.950 15.099 1.00 79.69 102 GLN A O 1
ATOM 824 N N . GLY A 1 103 ? 9.012 8.344 12.958 1.00 83.06 103 GLY A N 1
ATOM 825 C CA . GLY A 1 103 ? 7.680 7.771 13.181 1.00 83.06 103 GLY A CA 1
ATOM 826 C C . GLY A 1 103 ? 7.660 6.464 13.981 1.00 83.06 103 GLY A C 1
ATOM 827 O O . GLY A 1 103 ? 6.641 6.133 14.588 1.00 83.06 103 GLY A O 1
ATOM 828 N N . GLN A 1 104 ? 8.771 5.721 14.048 1.00 84.19 104 GLN A N 1
ATOM 829 C CA . GLN A 1 104 ? 8.836 4.401 14.690 1.00 84.19 104 GLN A CA 1
ATOM 830 C C . GLN A 1 104 ? 8.388 4.421 16.158 1.00 84.19 104 GLN A C 1
ATOM 832 O O . GLN A 1 104 ? 7.752 3.474 16.617 1.00 84.19 104 GLN A O 1
ATOM 837 N N . LYS A 1 105 ? 8.690 5.496 16.898 1.00 84.38 105 LYS A N 1
ATOM 838 C CA . LYS A 1 105 ? 8.295 5.633 18.311 1.00 84.38 105 LYS A CA 1
ATOM 839 C C . LYS A 1 105 ? 6.786 5.830 18.481 1.00 84.38 105 LYS A C 1
ATOM 841 O O . LYS A 1 105 ? 6.212 5.308 19.433 1.00 84.38 105 LYS A O 1
ATOM 846 N N . ALA A 1 106 ? 6.156 6.570 17.570 1.00 87.31 106 ALA A N 1
ATOM 847 C CA . ALA A 1 106 ? 4.722 6.853 17.597 1.00 87.31 106 ALA A CA 1
ATOM 848 C C . ALA A 1 106 ? 3.889 5.723 16.973 1.00 87.31 106 ALA A C 1
ATOM 850 O O . ALA A 1 106 ? 2.725 5.536 17.323 1.00 87.31 106 ALA A O 1
ATOM 851 N N . LEU A 1 107 ? 4.483 4.947 16.064 1.00 87.69 107 LEU A N 1
ATOM 852 C CA . LEU A 1 107 ? 3.771 3.958 15.265 1.00 87.69 107 LEU A CA 1
ATOM 853 C C . LEU A 1 107 ? 2.966 2.945 16.097 1.00 87.69 107 LEU A C 1
ATOM 855 O O . LEU A 1 107 ? 1.814 2.735 15.738 1.00 87.69 107 LEU A O 1
ATOM 859 N N . PRO A 1 108 ? 3.461 2.338 17.196 1.00 87.56 108 PRO A N 1
ATOM 860 C CA . PRO A 1 108 ? 2.656 1.383 17.960 1.00 87.56 108 PRO A CA 1
ATOM 861 C C . PRO A 1 108 ? 1.374 1.989 18.550 1.00 87.56 108 PRO A C 1
ATOM 863 O O . PRO A 1 108 ? 0.309 1.374 18.471 1.00 87.56 108 PRO A O 1
ATOM 866 N N . SER A 1 109 ? 1.453 3.196 19.124 1.00 88.94 109 SER A N 1
ATOM 867 C CA . SER A 1 109 ? 0.295 3.852 19.747 1.00 88.94 109 SER A CA 1
ATOM 868 C C . SER A 1 109 ? -0.698 4.350 18.697 1.00 88.94 109 SER A C 1
ATOM 870 O O . SER A 1 109 ? -1.903 4.133 18.843 1.00 88.94 109 SER A O 1
ATOM 872 N N . VAL A 1 110 ? -0.199 4.942 17.607 1.00 91.88 110 VAL A N 1
ATOM 873 C CA . VAL A 1 110 ? -1.003 5.370 16.454 1.00 91.88 110 VAL A CA 1
ATOM 874 C C . VAL A 1 110 ? -1.678 4.177 15.782 1.00 91.88 110 VAL A C 1
ATOM 876 O O . VAL A 1 110 ? -2.884 4.202 15.549 1.00 91.88 110 VAL A O 1
ATOM 879 N N . LEU A 1 111 ? -0.936 3.097 15.532 1.00 91.00 111 LEU A N 1
ATOM 880 C CA . LEU A 1 111 ? -1.464 1.871 14.945 1.00 91.00 111 LEU A CA 1
ATOM 881 C C . LEU A 1 111 ? -2.620 1.322 15.774 1.00 91.00 111 LEU A C 1
ATOM 883 O O . LEU A 1 111 ? -3.674 1.009 15.227 1.00 91.00 111 LEU A O 1
ATOM 887 N N . PHE A 1 112 ? -2.461 1.244 17.095 1.00 89.12 112 PHE A N 1
ATOM 888 C CA . PHE A 1 112 ? -3.539 0.756 17.944 1.00 89.12 112 PHE A CA 1
ATOM 889 C C . PHE A 1 112 ? -4.749 1.693 17.970 1.00 89.12 112 PHE A C 1
ATOM 891 O O . PHE A 1 112 ? -5.888 1.225 17.908 1.00 89.12 112 PHE A O 1
ATOM 898 N N . LYS A 1 113 ? -4.523 3.011 18.037 1.00 91.56 113 LYS A N 1
ATOM 899 C CA . LYS A 1 113 ? -5.592 4.012 17.931 1.00 91.56 113 LYS A CA 1
ATOM 900 C C . LYS A 1 113 ? -6.396 3.806 16.644 1.00 91.56 113 LYS A C 1
ATOM 902 O O . LYS A 1 113 ? -7.626 3.776 16.701 1.00 91.56 113 LYS A O 1
ATOM 907 N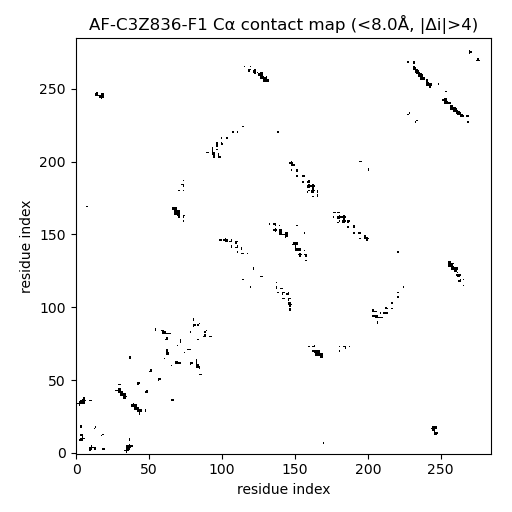 N . GLN A 1 114 ? -5.711 3.602 15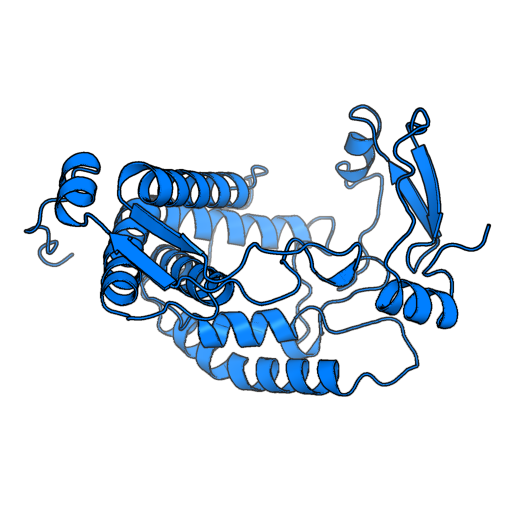.520 1.00 93.06 114 GLN A N 1
ATOM 908 C CA . GLN A 1 114 ? -6.340 3.359 14.224 1.00 93.06 114 GLN A CA 1
ATOM 909 C C . GLN A 1 114 ? -7.062 2.013 14.165 1.00 93.06 114 GLN A C 1
ATOM 911 O O . GLN A 1 114 ? -8.213 1.968 13.742 1.00 93.06 114 GLN A O 1
ATOM 916 N N . ILE A 1 115 ? -6.467 0.937 14.687 1.00 91.81 115 ILE A N 1
ATOM 917 C CA . ILE A 1 115 ? -7.145 -0.360 14.823 1.00 91.81 115 ILE A CA 1
ATOM 918 C C . ILE A 1 115 ? -8.443 -0.197 15.619 1.00 91.81 115 ILE A C 1
ATOM 920 O O . ILE A 1 115 ? -9.492 -0.650 15.173 1.00 91.81 115 ILE A O 1
ATOM 924 N N . LYS A 1 116 ? -8.414 0.493 16.767 1.00 91.62 116 LYS A N 1
ATOM 925 C CA . LYS A 1 116 ? -9.609 0.687 17.598 1.00 91.62 116 LYS A CA 1
ATOM 926 C C . LYS A 1 116 ? -10.705 1.458 16.863 1.00 91.62 116 LYS A C 1
ATOM 928 O O . LYS A 1 116 ? -11.874 1.095 16.990 1.00 91.62 116 LYS A O 1
ATOM 933 N N . ALA A 1 117 ? -10.332 2.497 16.118 1.00 92.56 117 ALA A N 1
ATOM 934 C CA . ALA A 1 117 ? -11.266 3.296 15.335 1.00 92.56 117 ALA A CA 1
ATOM 935 C C . ALA A 1 117 ? -11.889 2.479 14.192 1.00 92.56 117 ALA A C 1
ATOM 937 O O . ALA A 1 117 ? -13.107 2.307 14.162 1.00 92.56 117 ALA A O 1
ATOM 938 N N . HIS A 1 118 ? -11.058 1.913 13.314 1.00 94.56 118 HIS A N 1
ATOM 939 C CA . HIS A 1 118 ? -11.503 1.188 12.121 1.00 94.56 118 HIS A CA 1
ATOM 940 C C . HIS A 1 118 ? -12.216 -0.117 12.470 1.00 94.56 118 HIS A C 1
ATOM 942 O O . HIS A 1 118 ? -13.332 -0.347 12.019 1.00 94.56 118 HIS A O 1
ATOM 948 N N . PHE A 1 119 ? -11.650 -0.953 13.343 1.00 95.00 119 PHE A N 1
ATOM 949 C CA . PHE A 1 119 ? -12.284 -2.229 13.697 1.00 95.00 119 PHE A CA 1
ATOM 950 C C . PHE A 1 119 ? -13.557 -2.005 14.521 1.00 95.00 119 PHE A C 1
ATOM 952 O O . PHE A 1 119 ? -14.510 -2.784 14.433 1.00 95.00 119 PHE A O 1
ATOM 959 N N . GLY A 1 120 ? -13.594 -0.927 15.311 1.00 94.12 120 GLY A N 1
ATOM 960 C CA . GLY A 1 120 ? -14.793 -0.486 16.014 1.00 94.12 120 GLY A CA 1
ATOM 961 C C . GLY A 1 120 ? -15.904 -0.040 15.062 1.00 94.12 120 GLY A C 1
ATOM 962 O O . GLY A 1 120 ? -17.059 -0.388 15.293 1.00 94.12 120 GLY A O 1
ATOM 963 N N . GLU A 1 121 ? -15.568 0.685 13.992 1.00 94.94 121 GLU A N 1
ATOM 964 C CA . GLU A 1 121 ? -16.507 1.027 12.916 1.00 94.94 121 GLU A CA 1
ATOM 965 C C . GLU A 1 121 ? -17.015 -0.234 12.215 1.00 94.94 121 GLU A C 1
ATOM 967 O O . GLU A 1 121 ? -18.224 -0.440 12.141 1.00 94.94 121 GLU A O 1
ATOM 972 N N . TRP A 1 122 ? -16.114 -1.110 11.763 1.00 95.81 122 TRP A N 1
ATOM 973 C CA . TRP A 1 122 ? -16.480 -2.311 11.004 1.00 95.81 122 TRP A CA 1
ATOM 974 C C . TRP A 1 122 ? -17.366 -3.260 11.814 1.00 95.81 122 TRP A C 1
ATOM 976 O O . TRP A 1 122 ? -18.237 -3.910 11.252 1.00 95.81 122 TRP A O 1
ATOM 986 N N . SER A 1 123 ? -17.203 -3.291 13.142 1.00 95.38 123 SER A N 1
ATOM 987 C CA . SER A 1 123 ? -18.045 -4.099 14.040 1.00 95.38 123 SER A CA 1
ATOM 988 C C . SER A 1 123 ? -19.489 -3.609 14.166 1.00 95.38 123 SER A C 1
ATOM 990 O O . SER A 1 123 ? -20.311 -4.292 14.773 1.00 95.38 123 SER A O 1
ATOM 992 N N . ARG A 1 124 ? -19.792 -2.403 13.673 1.00 94.88 124 ARG A N 1
ATOM 993 C CA . ARG A 1 124 ? -21.141 -1.816 13.677 1.00 94.88 124 ARG A CA 1
ATOM 994 C C . ARG A 1 124 ? -21.839 -1.950 12.328 1.00 94.88 124 ARG A C 1
ATOM 996 O O . ARG A 1 124 ? -22.993 -1.551 12.221 1.00 94.88 124 ARG A O 1
ATOM 1003 N N . LEU A 1 125 ? -21.133 -2.432 11.309 1.00 94.44 125 LEU A N 1
ATOM 1004 C CA . LEU A 1 125 ? -21.699 -2.637 9.988 1.00 94.44 125 LEU A CA 1
ATOM 1005 C C . LEU A 1 125 ? -22.358 -4.015 9.932 1.00 94.44 125 LEU A C 1
ATOM 1007 O O . LEU A 1 125 ? -21.782 -4.994 10.404 1.00 94.44 125 LEU A O 1
ATOM 1011 N N . ASP A 1 126 ? -23.529 -4.087 9.300 1.00 93.38 126 ASP A N 1
ATOM 1012 C CA . ASP A 1 126 ? -24.170 -5.368 8.980 1.00 93.38 126 ASP A CA 1
ATOM 1013 C C . ASP A 1 126 ? -23.312 -6.184 8.007 1.00 93.38 126 ASP A C 1
ATOM 1015 O O . ASP A 1 126 ? -23.290 -7.408 8.045 1.00 93.38 126 ASP A O 1
ATOM 1019 N N . GLU A 1 127 ? -22.583 -5.491 7.135 1.00 94.19 127 GLU A N 1
ATOM 1020 C CA . GLU A 1 127 ? -21.644 -6.079 6.198 1.00 94.19 127 GLU A CA 1
ATOM 1021 C C . GLU A 1 127 ? -20.442 -5.145 6.023 1.00 94.19 127 GLU A C 1
ATOM 1023 O O . GLU A 1 127 ? -20.601 -3.926 5.930 1.00 94.19 127 GLU A O 1
ATOM 1028 N N . VAL A 1 128 ? -19.235 -5.706 5.941 1.00 94.62 128 VAL A N 1
ATOM 1029 C CA . VAL A 1 128 ? -18.007 -4.958 5.646 1.00 94.62 128 VAL A CA 1
ATOM 1030 C C . VAL A 1 128 ? -17.652 -5.171 4.172 1.00 94.62 128 VAL A C 1
ATOM 1032 O O . VAL A 1 128 ? -17.055 -6.201 3.844 1.00 94.62 128 VAL A O 1
ATOM 1035 N N . PRO A 1 129 ? -18.030 -4.247 3.267 1.00 93.00 129 PRO A N 1
ATOM 1036 C CA . PRO A 1 129 ? -17.639 -4.328 1.866 1.00 93.00 129 PRO A CA 1
ATOM 1037 C C . PRO A 1 129 ? -16.183 -3.898 1.684 1.00 93.00 129 PRO A C 1
ATOM 1039 O O . PRO A 1 129 ? -15.669 -3.101 2.479 1.00 93.00 129 PRO A O 1
ATOM 1042 N N . ASP A 1 130 ? -15.568 -4.397 0.611 1.00 90.25 130 ASP A N 1
ATOM 1043 C CA . ASP A 1 130 ? -14.241 -3.995 0.130 1.00 90.25 130 ASP A CA 1
ATOM 1044 C C . ASP A 1 130 ? -13.189 -4.022 1.248 1.00 90.25 130 ASP A C 1
ATOM 1046 O O . ASP A 1 130 ? -12.503 -3.034 1.538 1.00 90.25 130 ASP A O 1
ATOM 1050 N N . PHE A 1 131 ? -13.110 -5.162 1.940 1.00 91.31 131 PHE A N 1
ATOM 1051 C CA . PHE A 1 131 ? -12.287 -5.328 3.133 1.00 91.31 131 PHE A CA 1
ATOM 1052 C C . PHE A 1 131 ? -10.817 -4.979 2.870 1.00 91.31 131 PHE A C 1
ATOM 1054 O O . PHE A 1 131 ? -10.170 -4.371 3.719 1.00 91.31 131 PHE A O 1
ATOM 1061 N N . GLU A 1 132 ? -10.294 -5.286 1.684 1.00 88.94 132 GLU A N 1
ATOM 1062 C CA . GLU A 1 132 ? -8.919 -4.977 1.291 1.00 88.94 132 GLU A CA 1
ATOM 1063 C C . GLU A 1 132 ? -8.655 -3.471 1.207 1.00 88.94 132 GLU A C 1
ATOM 1065 O O . GLU A 1 132 ? -7.621 -2.997 1.685 1.00 88.94 132 GLU A O 1
ATOM 1070 N N . ASP A 1 133 ? -9.589 -2.702 0.642 1.00 90.44 133 ASP A N 1
ATOM 1071 C CA . ASP A 1 133 ? -9.455 -1.246 0.554 1.00 90.44 133 ASP A CA 1
ATOM 1072 C C . ASP A 1 133 ? -9.580 -0.615 1.946 1.00 90.44 133 ASP A C 1
ATOM 1074 O O . ASP A 1 133 ? -8.810 0.280 2.295 1.00 90.44 133 ASP A O 1
ATOM 1078 N N . ARG A 1 134 ? -10.461 -1.142 2.803 1.00 93.00 134 ARG A N 1
ATOM 1079 C CA . ARG A 1 134 ? -10.545 -0.724 4.212 1.00 93.00 134 ARG A CA 1
ATOM 1080 C C . ARG A 1 134 ? -9.265 -1.029 4.985 1.00 93.00 134 ARG A C 1
ATOM 1082 O O . ARG A 1 134 ? -8.809 -0.193 5.768 1.00 93.00 134 ARG A O 1
ATOM 1089 N N . VAL A 1 135 ? -8.657 -2.190 4.737 1.00 91.31 135 VAL A N 1
ATOM 1090 C CA . VAL A 1 135 ? -7.347 -2.540 5.292 1.00 91.31 135 VAL A CA 1
ATOM 1091 C C . VAL A 1 135 ? -6.295 -1.533 4.828 1.00 91.31 135 VAL A C 1
ATOM 1093 O O . VAL A 1 135 ? -5.574 -0.976 5.656 1.00 91.31 135 VAL A O 1
ATOM 1096 N N . PHE A 1 136 ? -6.251 -1.228 3.529 1.00 91.00 136 PHE A N 1
ATOM 1097 C CA . PHE A 1 136 ? -5.348 -0.215 2.986 1.00 91.00 136 PHE A CA 1
ATOM 1098 C C . PHE A 1 136 ? -5.554 1.158 3.644 1.00 91.00 136 PHE A C 1
ATOM 1100 O O . PHE A 1 136 ? -4.574 1.792 4.037 1.00 91.00 136 PHE A O 1
ATOM 1107 N N . HIS A 1 137 ? -6.803 1.608 3.807 1.00 92.88 137 HIS A N 1
ATOM 1108 C CA . HIS A 1 137 ? -7.114 2.899 4.423 1.00 92.88 137 HIS A CA 1
ATOM 1109 C C . HIS A 1 137 ? -6.590 2.985 5.850 1.00 92.88 137 HIS A C 1
ATOM 1111 O O . HIS A 1 137 ? -5.888 3.944 6.168 1.00 92.88 137 HIS A O 1
ATOM 1117 N N . PHE A 1 138 ? -6.856 1.976 6.685 1.00 92.81 138 PHE A N 1
ATOM 1118 C CA . PHE A 1 138 ? -6.364 1.998 8.061 1.00 92.81 138 PHE A CA 1
ATOM 1119 C C . PHE A 1 138 ? -4.825 2.017 8.094 1.00 92.81 138 PHE A C 1
ATOM 1121 O O . PHE A 1 138 ? -4.245 2.793 8.854 1.00 92.81 138 PHE A O 1
ATOM 1128 N N . PHE A 1 139 ? -4.152 1.191 7.280 1.00 91.69 139 PHE A N 1
ATOM 1129 C CA . PHE A 1 139 ? -2.686 1.148 7.247 1.00 91.69 139 PHE A CA 1
ATOM 1130 C C . PHE A 1 139 ? -2.100 2.488 6.796 1.00 91.69 139 PHE A C 1
ATOM 1132 O O . PHE A 1 139 ? -1.145 2.979 7.397 1.00 91.69 139 PHE A O 1
ATOM 1139 N N . SER A 1 140 ? -2.687 3.089 5.760 1.00 91.94 140 SER A N 1
ATOM 1140 C CA . SER A 1 140 ? -2.273 4.386 5.231 1.00 91.94 140 SER A CA 1
ATOM 1141 C C . SER A 1 140 ? -2.460 5.498 6.263 1.00 91.94 140 SER A C 1
ATOM 1143 O O . SER A 1 140 ? -1.542 6.283 6.497 1.00 91.94 140 SER A O 1
ATOM 1145 N N . GLU A 1 141 ? -3.614 5.551 6.932 1.00 93.44 141 GLU A N 1
ATOM 1146 C CA . GLU A 1 141 ? -3.880 6.533 7.988 1.00 93.44 141 GLU A CA 1
ATOM 1147 C C . GLU A 1 141 ? -2.939 6.348 9.185 1.00 93.44 141 GLU A C 1
ATOM 1149 O O . GLU A 1 141 ? -2.390 7.328 9.682 1.00 93.44 141 GLU A O 1
ATOM 1154 N N . ALA A 1 142 ? -2.694 5.105 9.614 1.00 92.88 142 ALA A N 1
ATOM 1155 C CA . ALA A 1 142 ? -1.774 4.815 10.712 1.00 92.88 142 ALA A CA 1
ATOM 1156 C C . ALA A 1 142 ? -0.337 5.218 10.379 1.00 92.88 142 ALA A C 1
ATOM 1158 O O . ALA A 1 142 ? 0.348 5.821 11.205 1.00 92.88 142 ALA A O 1
ATOM 1159 N N . LEU A 1 143 ? 0.125 4.903 9.168 1.00 90.44 143 LEU A N 1
ATOM 1160 C CA . LEU A 1 143 ? 1.480 5.237 8.758 1.00 90.44 143 LEU A CA 1
ATOM 1161 C C . LEU A 1 143 ? 1.659 6.749 8.615 1.00 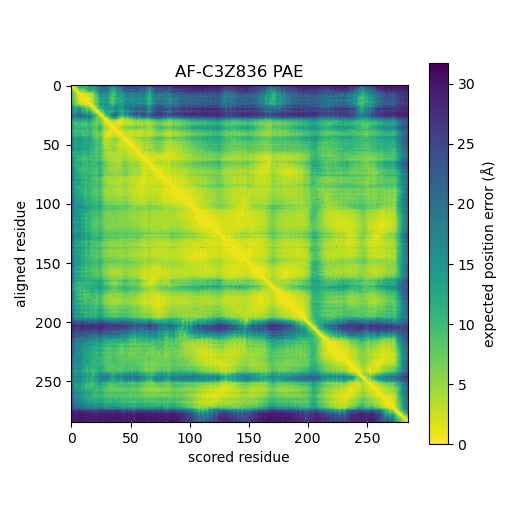90.44 143 LEU A C 1
ATOM 1163 O O . LEU A 1 143 ? 2.632 7.305 9.114 1.00 90.44 143 LEU A O 1
ATOM 1167 N N . THR A 1 144 ? 0.710 7.421 7.968 1.00 89.81 144 THR A N 1
ATOM 1168 C CA . THR A 1 144 ? 0.769 8.874 7.770 1.00 89.81 144 THR A CA 1
ATOM 1169 C C . THR A 1 144 ? 0.656 9.621 9.094 1.00 89.81 144 THR A C 1
ATOM 1171 O O . THR A 1 144 ? 1.440 10.530 9.329 1.00 89.81 144 THR A O 1
ATOM 1174 N N . GLU A 1 145 ? -0.203 9.188 10.019 1.00 91.56 145 GLU A N 1
ATOM 1175 C CA . GLU A 1 145 ? -0.266 9.781 11.357 1.00 91.56 145 GLU A CA 1
ATOM 1176 C C . GLU A 1 145 ? 1.015 9.548 12.160 1.00 91.56 145 GLU A C 1
ATOM 1178 O O . GLU A 1 145 ? 1.470 10.460 12.845 1.00 91.56 145 GLU A O 1
ATOM 1183 N N . ALA A 1 146 ? 1.648 8.379 12.039 1.00 89.81 146 ALA A N 1
ATOM 1184 C CA . ALA A 1 146 ? 2.914 8.116 12.715 1.00 89.81 146 ALA A CA 1
ATOM 1185 C C . ALA A 1 146 ? 4.071 8.959 12.151 1.00 89.81 146 ALA A C 1
ATOM 1187 O O . ALA A 1 146 ? 4.878 9.472 12.922 1.00 89.81 146 ALA A O 1
ATOM 1188 N N . LEU A 1 147 ? 4.156 9.106 10.824 1.00 85.88 147 LEU A N 1
ATOM 1189 C CA . LEU A 1 147 ? 5.246 9.825 10.153 1.00 85.88 147 LEU A CA 1
ATOM 1190 C C . LEU A 1 147 ? 5.061 11.344 10.192 1.00 85.88 147 LEU A C 1
ATOM 1192 O O . LEU A 1 147 ? 6.003 12.085 10.448 1.00 85.88 147 LEU A O 1
ATOM 1196 N N . PHE A 1 148 ? 3.843 11.809 9.940 1.00 84.62 148 PHE A N 1
ATOM 1197 C CA . PHE A 1 148 ? 3.531 13.222 9.751 1.00 84.62 148 PHE A CA 1
ATOM 1198 C C . PHE A 1 148 ? 2.878 13.846 10.990 1.00 84.62 148 PHE A C 1
ATOM 1200 O O . PHE A 1 148 ? 2.672 15.052 11.037 1.00 84.62 148 PHE A O 1
ATOM 1207 N N . GLY A 1 149 ? 2.525 13.053 12.006 1.00 87.62 149 GLY A N 1
ATOM 1208 C CA . GLY A 1 149 ? 1.758 13.525 13.166 1.00 87.62 149 GLY A CA 1
ATOM 1209 C C . GLY A 1 149 ? 0.280 13.789 12.856 1.00 87.62 149 GLY A C 1
ATOM 1210 O O . GLY A 1 149 ? -0.473 14.215 13.729 1.00 87.62 149 GLY A O 1
ATOM 1211 N N . ARG A 1 150 ? -0.159 13.531 11.617 1.00 88.88 150 ARG A N 1
ATOM 1212 C CA . ARG A 1 150 ? -1.550 13.648 11.173 1.00 88.88 150 ARG A CA 1
ATOM 1213 C C . ARG A 1 150 ? -1.880 12.593 10.132 1.00 88.88 150 ARG A C 1
ATOM 1215 O O . ARG A 1 150 ? -1.055 12.269 9.283 1.00 88.88 150 ARG A O 1
ATOM 1222 N N . LYS A 1 151 ? -3.109 12.088 10.170 1.00 90.88 151 LYS A N 1
ATOM 1223 C CA . LYS A 1 151 ? -3.583 11.154 9.152 1.00 90.88 151 LYS A CA 1
ATOM 1224 C C . LYS A 1 151 ? -3.820 11.872 7.825 1.00 90.88 151 LYS A C 1
ATOM 1226 O O . LYS A 1 151 ? -4.414 12.954 7.791 1.00 90.88 151 LYS A O 1
ATOM 1231 N N . VAL A 1 152 ? -3.372 11.252 6.741 1.00 90.50 152 VAL A N 1
ATOM 1232 C CA . VAL A 1 152 ? -3.793 11.585 5.378 1.00 90.50 152 VAL A CA 1
ATOM 1233 C C . VAL A 1 152 ? -4.919 10.630 5.010 1.00 90.50 152 VAL A C 1
ATOM 1235 O O . VAL A 1 152 ? -4.859 9.447 5.340 1.00 90.50 152 VAL A O 1
ATOM 1238 N N . ASP A 1 153 ? -5.949 11.153 4.351 1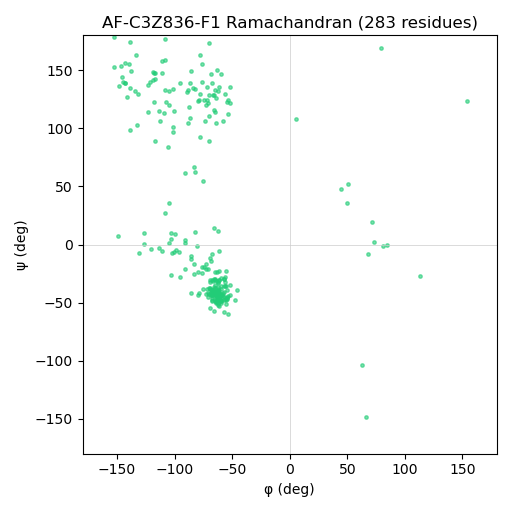.00 91.00 153 ASP A N 1
ATOM 1239 C CA . ASP A 1 153 ? -7.104 10.365 3.933 1.00 91.00 153 ASP A CA 1
ATOM 1240 C C . ASP A 1 153 ? -6.678 9.140 3.103 1.00 91.00 153 ASP A C 1
ATOM 1242 O O . ASP A 1 153 ? -6.004 9.253 2.073 1.00 91.00 153 ASP A O 1
ATOM 1246 N N . GLY A 1 154 ? -7.071 7.953 3.572 1.00 91.06 154 GLY A N 1
ATOM 1247 C CA . GLY A 1 154 ? -6.678 6.687 2.959 1.00 91.06 154 GLY A CA 1
ATOM 1248 C C . GLY A 1 154 ? -7.188 6.530 1.525 1.00 91.06 154 GLY A C 1
ATOM 1249 O O . GLY A 1 154 ? -6.481 5.958 0.692 1.00 91.06 154 GLY A O 1
ATOM 1250 N N . GLN A 1 155 ? -8.366 7.078 1.210 1.00 92.25 155 GLN A N 1
ATOM 1251 C CA . GLN A 1 155 ? -8.950 7.017 -0.130 1.00 92.25 155 GLN A CA 1
ATOM 1252 C C . GLN A 1 155 ? -8.153 7.877 -1.119 1.00 92.25 155 GLN A C 1
ATOM 1254 O O . GLN A 1 155 ? -7.934 7.464 -2.264 1.00 92.25 155 GLN A O 1
ATOM 1259 N N . LEU A 1 156 ? -7.665 9.045 -0.694 1.00 91.50 156 LEU A N 1
ATOM 1260 C CA . LEU A 1 156 ? -6.747 9.868 -1.483 1.00 91.50 156 LEU A CA 1
ATOM 1261 C C . LEU A 1 156 ? -5.426 9.138 -1.730 1.00 91.50 156 LEU A C 1
ATOM 1263 O O . LEU A 1 156 ? -4.999 9.039 -2.883 1.00 91.50 156 LEU A O 1
ATOM 1267 N N . CYS A 1 157 ? -4.825 8.548 -0.691 1.00 91.75 157 CYS A N 1
ATOM 1268 C CA . CYS A 1 157 ? -3.608 7.744 -0.836 1.00 91.75 157 CYS A CA 1
ATOM 1269 C C . CYS A 1 157 ? -3.810 6.575 -1.811 1.00 91.75 157 CYS A C 1
ATOM 1271 O O . CYS A 1 157 ? -2.956 6.317 -2.662 1.00 91.75 157 CYS A O 1
ATOM 1273 N N . ARG A 1 158 ? -4.962 5.898 -1.741 1.00 90.88 158 ARG A N 1
ATOM 1274 C CA . ARG A 1 158 ? -5.323 4.795 -2.641 1.00 90.88 158 ARG A CA 1
ATOM 1275 C C . ARG A 1 158 ? -5.508 5.273 -4.074 1.00 90.88 158 ARG A C 1
ATOM 1277 O O . ARG A 1 158 ? -5.015 4.635 -5.001 1.00 90.88 158 ARG A O 1
ATOM 1284 N N . THR A 1 159 ? -6.185 6.402 -4.259 1.00 92.25 159 THR A N 1
ATOM 1285 C CA . THR A 1 159 ? -6.404 7.030 -5.568 1.00 92.25 159 THR A CA 1
ATOM 1286 C C . THR A 1 159 ? -5.075 7.387 -6.224 1.00 92.25 159 THR A C 1
ATOM 1288 O O . THR A 1 159 ? -4.855 7.044 -7.387 1.00 92.25 159 THR A O 1
ATOM 1291 N N . TRP A 1 160 ? -4.160 7.992 -5.466 1.00 92.06 160 TRP A N 1
ATOM 1292 C CA . TRP A 1 160 ? -2.814 8.289 -5.941 1.00 92.06 160 TRP A CA 1
ATOM 1293 C C . TRP A 1 160 ? -2.016 7.027 -6.279 1.00 92.06 160 TRP A C 1
ATOM 1295 O O . TRP A 1 160 ? -1.487 6.920 -7.387 1.00 92.06 160 TRP A O 1
ATOM 1305 N N . LEU A 1 161 ? -1.991 6.036 -5.381 1.00 89.56 161 LEU A N 1
ATOM 1306 C CA . LEU A 1 161 ? -1.281 4.773 -5.597 1.00 89.56 161 LEU A CA 1
ATOM 1307 C C . LEU A 1 161 ? -1.800 4.030 -6.837 1.00 89.56 161 LEU A C 1
ATOM 1309 O O . LEU A 1 161 ? -1.016 3.547 -7.652 1.00 89.56 161 LEU A O 1
ATOM 1313 N N . ASN A 1 162 ? -3.119 3.995 -7.028 1.00 88.81 162 ASN A N 1
ATOM 1314 C CA . ASN A 1 162 ? -3.750 3.412 -8.212 1.00 88.81 162 ASN A CA 1
ATOM 1315 C C . ASN A 1 162 ? -3.402 4.169 -9.498 1.00 88.81 162 ASN A C 1
ATOM 1317 O O . ASN A 1 162 ? -3.496 3.596 -10.583 1.00 88.81 162 ASN A O 1
ATOM 1321 N N . GLY A 1 163 ? -3.029 5.444 -9.391 1.00 88.88 163 GLY A N 1
ATOM 1322 C CA . GLY A 1 163 ? -2.514 6.275 -10.472 1.00 88.88 163 GLY A CA 1
ATOM 1323 C C . GLY A 1 163 ? -1.045 6.059 -10.812 1.00 88.88 163 GLY A C 1
ATOM 1324 O O . GLY A 1 163 ? -0.638 6.365 -11.935 1.00 88.88 163 GLY A O 1
ATOM 1325 N N . LEU A 1 164 ? -0.273 5.549 -9.851 1.00 86.12 164 LEU A N 1
ATOM 1326 C CA . LEU A 1 164 ? 1.182 5.526 -9.885 1.00 86.12 164 LEU A CA 1
ATOM 1327 C C . LEU A 1 164 ? 1.715 4.568 -10.954 1.00 86.12 164 LEU A C 1
ATOM 1329 O O . LEU A 1 164 ? 2.466 4.995 -11.828 1.00 86.12 164 LEU A O 1
ATOM 1333 N N . LEU A 1 165 ? 1.295 3.301 -10.920 1.00 83.06 165 LEU A N 1
ATOM 1334 C CA . LEU A 1 165 ? 1.762 2.225 -11.807 1.00 83.06 165 LEU A CA 1
ATOM 1335 C C . LEU A 1 165 ? 0.893 2.097 -13.069 1.00 83.06 165 LEU A C 1
ATOM 1337 O O . LEU A 1 165 ? 0.236 1.083 -13.288 1.00 83.06 165 LEU A O 1
ATOM 1341 N N . ASN A 1 166 ? 0.857 3.152 -13.883 1.00 83.56 166 ASN A N 1
ATOM 1342 C CA . ASN A 1 166 ? -0.011 3.233 -15.067 1.00 83.56 166 ASN A CA 1
ATOM 1343 C C . ASN A 1 166 ? 0.725 3.579 -16.359 1.00 83.56 166 ASN A C 1
ATOM 1345 O O . ASN A 1 166 ? 0.072 3.902 -17.358 1.00 83.56 166 ASN A O 1
ATOM 1349 N N . ASP A 1 167 ? 2.056 3.579 -16.349 1.00 82.62 167 ASP A N 1
ATOM 1350 C CA . ASP A 1 167 ? 2.831 3.805 -17.561 1.00 82.62 167 ASP A CA 1
ATOM 1351 C C . ASP A 1 167 ? 3.323 2.471 -18.103 1.00 82.62 167 ASP A C 1
ATOM 1353 O O . ASP A 1 167 ? 4.064 1.761 -17.442 1.00 82.62 167 ASP A O 1
ATOM 1357 N N . PHE A 1 168 ? 2.861 2.084 -19.282 1.00 82.12 168 PHE A N 1
ATOM 1358 C CA . PHE A 1 168 ? 3.235 0.818 -19.902 1.00 82.12 168 PHE A CA 1
ATOM 1359 C C . PHE A 1 168 ? 3.969 1.122 -21.196 1.00 82.12 168 PHE A C 1
ATOM 1361 O O . PHE A 1 168 ? 3.565 2.028 -21.926 1.00 82.12 168 PHE A O 1
ATOM 1368 N N . LYS A 1 169 ? 4.996 0.336 -21.527 1.00 77.62 169 LYS A N 1
ATOM 1369 C CA . LYS A 1 169 ? 5.714 0.445 -22.810 1.00 77.62 169 LYS A CA 1
ATOM 1370 C C . LYS A 1 169 ? 4.899 -0.148 -23.967 1.00 77.62 169 LYS A C 1
ATOM 1372 O O . LYS A 1 169 ? 5.337 -1.046 -24.682 1.00 77.62 169 LYS A O 1
ATOM 1377 N N . THR A 1 170 ? 3.671 0.330 -24.124 1.00 74.62 170 THR A N 1
ATOM 1378 C CA . THR A 1 170 ? 2.717 -0.093 -25.147 1.00 74.62 170 THR A CA 1
ATOM 1379 C C . THR A 1 170 ? 2.367 1.070 -26.061 1.00 74.62 170 THR A C 1
ATOM 1381 O O . THR A 1 170 ? 2.291 2.215 -25.627 1.00 74.62 170 THR A O 1
ATOM 1384 N N . TRP A 1 171 ? 2.095 0.765 -27.326 1.00 71.62 171 TRP A N 1
ATOM 1385 C CA . TRP A 1 171 ? 1.481 1.707 -28.262 1.00 71.62 171 TRP A CA 1
ATOM 1386 C C . TRP A 1 171 ? -0.055 1.691 -28.167 1.00 71.62 171 TRP A C 1
ATOM 1388 O O . TRP A 1 171 ? -0.715 2.554 -28.742 1.00 71.62 171 TRP A O 1
ATOM 1398 N N . ILE A 1 172 ? -0.639 0.723 -27.445 1.00 77.38 172 ILE A N 1
ATOM 1399 C CA . ILE A 1 172 ? -2.089 0.611 -27.281 1.00 77.38 172 ILE A CA 1
ATOM 1400 C C . ILE A 1 172 ? -2.575 1.599 -26.213 1.00 77.38 172 ILE A C 1
ATOM 1402 O O . ILE A 1 172 ? -2.161 1.505 -25.055 1.00 77.38 172 ILE A O 1
ATOM 1406 N N . PRO A 1 173 ? -3.518 2.496 -26.540 1.00 77.88 173 PRO A N 1
ATOM 1407 C CA . PRO A 1 173 ? -4.130 3.354 -25.540 1.00 77.88 173 PRO A CA 1
ATOM 1408 C C . PRO A 1 173 ? -4.928 2.517 -24.534 1.00 77.88 173 PRO A C 1
ATOM 1410 O O . PRO A 1 173 ? -5.737 1.669 -24.907 1.00 77.88 173 PRO A O 1
ATOM 1413 N N . MET A 1 174 ? -4.737 2.794 -23.243 1.00 82.44 174 MET A N 1
ATOM 1414 C CA . MET A 1 174 ? -5.469 2.145 -22.151 1.00 82.44 174 MET A CA 1
ATOM 1415 C C . MET A 1 174 ? -6.308 3.179 -21.387 1.00 82.44 174 MET A C 1
ATOM 1417 O O . MET A 1 174 ? -5.826 3.766 -20.412 1.00 82.44 174 MET A O 1
ATOM 1421 N N . PRO A 1 175 ? -7.568 3.428 -21.803 1.00 86.00 175 PRO A N 1
ATOM 1422 C CA . PRO A 1 175 ? -8.404 4.488 -21.234 1.00 86.00 175 PRO A CA 1
ATOM 1423 C C . PRO A 1 175 ? -8.618 4.374 -19.721 1.00 86.00 175 PRO A C 1
ATOM 1425 O O . PRO A 1 175 ? -8.649 5.385 -19.019 1.00 86.00 175 PRO A O 1
ATOM 1428 N N . SER A 1 176 ? -8.725 3.149 -19.196 1.00 83.94 176 SER A N 1
ATOM 1429 C CA . SER A 1 176 ? -8.853 2.895 -17.756 1.00 83.94 176 SER A CA 1
ATOM 1430 C C . SER A 1 176 ? -7.629 3.386 -16.973 1.00 83.94 176 SER A C 1
ATOM 1432 O O . SER A 1 176 ? -7.788 4.025 -15.933 1.00 83.94 176 SER A O 1
ATOM 1434 N N . MET A 1 177 ? -6.421 3.174 -17.500 1.00 85.06 177 MET A N 1
ATOM 1435 C CA . MET A 1 177 ? -5.171 3.649 -16.897 1.00 85.06 177 MET A CA 1
ATOM 1436 C C . MET A 1 177 ? -5.021 5.167 -17.030 1.00 85.06 177 MET A C 1
ATOM 1438 O O . MET A 1 177 ? -4.621 5.832 -16.076 1.00 85.06 177 MET A O 1
ATOM 1442 N N . ALA A 1 178 ? -5.428 5.745 -18.165 1.00 87.50 178 ALA A N 1
ATOM 1443 C CA . ALA A 1 178 ? -5.463 7.197 -18.348 1.00 87.50 178 ALA A CA 1
ATOM 1444 C C . ALA A 1 178 ? -6.418 7.883 -17.351 1.00 87.50 178 ALA A C 1
ATOM 1446 O O . ALA A 1 178 ? -6.101 8.938 -16.799 1.00 87.50 178 ALA A O 1
ATOM 1447 N N . ARG A 1 179 ? -7.574 7.267 -17.065 1.00 91.38 179 ARG A N 1
ATOM 1448 C CA . ARG A 1 179 ? -8.498 7.742 -16.024 1.00 91.38 179 ARG A CA 1
ATOM 1449 C C . ARG A 1 179 ? -7.861 7.678 -14.634 1.00 91.38 179 ARG A C 1
ATOM 1451 O O . ARG A 1 179 ? -7.906 8.679 -13.927 1.00 91.38 179 ARG A O 1
ATOM 1458 N N . LYS A 1 180 ? -7.252 6.548 -14.256 1.00 91.44 180 LYS A N 1
ATOM 1459 C CA . LYS A 1 180 ? -6.564 6.401 -12.957 1.00 91.44 180 LYS A CA 1
ATOM 1460 C C . LYS A 1 180 ? -5.442 7.428 -12.780 1.00 91.44 180 LYS A C 1
ATOM 1462 O O . LYS A 1 180 ? -5.353 8.056 -11.731 1.00 91.44 180 LYS A O 1
ATOM 1467 N N . ARG A 1 181 ? -4.636 7.650 -13.824 1.00 91.75 181 ARG A N 1
ATOM 1468 C CA . ARG A 1 181 ? -3.573 8.667 -13.852 1.00 91.75 181 ARG A CA 1
ATOM 1469 C C . ARG A 1 181 ? -4.118 10.068 -13.568 1.00 91.75 181 ARG A C 1
ATOM 1471 O O . ARG A 1 181 ? -3.580 10.765 -12.719 1.00 91.75 181 ARG A O 1
ATOM 1478 N N . ARG A 1 182 ? -5.206 10.457 -14.238 1.00 93.75 182 ARG A N 1
ATOM 1479 C CA . ARG A 1 182 ? -5.856 11.762 -14.044 1.00 93.75 182 ARG A CA 1
ATOM 1480 C C . ARG A 1 182 ? -6.344 11.959 -12.610 1.00 93.75 182 ARG A C 1
ATOM 1482 O O . ARG A 1 182 ? -6.013 12.966 -12.002 1.00 93.75 182 ARG A O 1
ATOM 1489 N N . LEU A 1 183 ? -7.056 10.971 -12.064 1.00 94.44 183 LEU A N 1
ATOM 1490 C CA . LEU A 1 183 ? -7.552 11.020 -10.684 1.00 94.44 183 LEU A CA 1
ATOM 1491 C C . LEU A 1 183 ? -6.406 11.151 -9.674 1.00 94.44 183 LEU A C 1
ATOM 1493 O O . LEU A 1 183 ? -6.517 11.883 -8.697 1.00 94.44 183 LEU A O 1
ATOM 1497 N N . ALA A 1 184 ? -5.279 10.482 -9.919 1.00 93.44 184 ALA A N 1
ATOM 1498 C CA . ALA A 1 184 ? -4.108 10.633 -9.068 1.00 93.44 184 ALA A CA 1
ATOM 1499 C C . ALA A 1 184 ? -3.464 12.014 -9.169 1.00 93.44 184 ALA A C 1
ATOM 1501 O O . ALA A 1 184 ? -3.070 12.551 -8.140 1.00 93.44 184 ALA A O 1
ATOM 1502 N N . ILE A 1 185 ? -3.388 12.606 -10.365 1.00 92.69 185 ILE A N 1
ATOM 1503 C CA . ILE A 1 185 ? -2.909 13.986 -10.537 1.00 92.69 185 ILE A CA 1
ATOM 1504 C C . ILE A 1 185 ? -3.806 14.962 -9.764 1.00 92.69 185 ILE A C 1
ATOM 1506 O O . ILE A 1 185 ? -3.298 15.832 -9.063 1.00 92.69 185 ILE A O 1
ATOM 1510 N N . GLU A 1 186 ? -5.125 14.782 -9.833 1.00 93.62 186 GLU A N 1
ATOM 1511 C CA . GLU A 1 186 ? -6.104 15.593 -9.097 1.00 93.62 186 GLU A CA 1
ATOM 1512 C C . GLU A 1 186 ? -5.986 15.428 -7.569 1.00 93.62 186 GLU A C 1
ATOM 1514 O O . GLU A 1 186 ? -6.241 16.377 -6.829 1.00 93.62 186 GLU A O 1
ATOM 1519 N N . ALA A 1 187 ? -5.544 14.262 -7.084 1.00 91.81 187 ALA A N 1
ATOM 1520 C CA . ALA A 1 187 ? -5.332 14.008 -5.657 1.00 91.81 187 ALA A CA 1
ATOM 1521 C C . ALA A 1 187 ? -4.047 14.654 -5.096 1.00 91.81 187 ALA A C 1
ATOM 1523 O O . ALA A 1 187 ? -3.980 14.930 -3.895 1.00 91.81 187 ALA A O 1
ATOM 1524 N N . ILE A 1 188 ? -3.032 14.917 -5.935 1.00 89.00 188 ILE A N 1
ATOM 1525 C CA . ILE A 1 188 ? -1.715 15.414 -5.491 1.00 89.00 188 ILE A CA 1
ATOM 1526 C C . ILE A 1 188 ? -1.808 16.701 -4.667 1.00 89.00 188 ILE A C 1
ATOM 1528 O O . ILE A 1 188 ? -1.233 16.708 -3.581 1.00 89.00 188 ILE A O 1
ATOM 1532 N N . PRO A 1 189 ? -2.503 17.774 -5.100 1.00 88.75 189 PRO A N 1
ATOM 1533 C CA . PRO A 1 189 ? -2.538 19.018 -4.333 1.00 88.75 189 PRO A CA 1
ATOM 1534 C C . PRO A 1 189 ? -3.119 18.835 -2.928 1.00 88.75 189 PRO A C 1
ATOM 1536 O O . PRO A 1 189 ? -2.640 19.446 -1.977 1.00 88.75 189 PRO A O 1
ATOM 1539 N N . VAL A 1 190 ? -4.121 17.962 -2.784 1.00 87.81 190 VAL A N 1
ATOM 1540 C CA . VAL A 1 190 ? -4.772 17.696 -1.494 1.00 87.81 190 VAL A CA 1
ATOM 1541 C C . VAL A 1 190 ? -3.838 16.924 -0.565 1.00 87.81 190 VAL A C 1
ATOM 1543 O O . VAL A 1 190 ? -3.686 17.293 0.598 1.00 87.81 190 VAL A O 1
ATOM 1546 N N . MET A 1 191 ? -3.168 15.889 -1.078 1.00 83.81 191 MET A N 1
ATOM 1547 C CA . MET A 1 191 ? -2.178 15.141 -0.298 1.00 83.81 191 MET A CA 1
ATOM 1548 C C . MET A 1 191 ? -0.971 16.004 0.069 1.00 83.81 191 MET A C 1
ATOM 1550 O O . MET A 1 191 ? -0.493 15.933 1.194 1.00 83.81 191 MET A O 1
ATOM 1554 N N . TRP A 1 192 ? -0.489 16.826 -0.865 1.00 84.75 192 TRP A N 1
ATOM 1555 C CA . TRP A 1 192 ? 0.658 17.699 -0.646 1.00 84.75 192 TRP A CA 1
ATOM 1556 C C . TRP A 1 192 ? 0.373 18.709 0.459 1.00 84.75 192 TRP A C 1
ATOM 1558 O O . TRP A 1 192 ? 1.139 18.798 1.409 1.00 84.75 192 TRP A O 1
ATOM 1568 N N . LYS A 1 193 ? -0.792 19.365 0.411 1.00 86.00 193 LYS A N 1
ATOM 1569 C CA . LYS A 1 193 ? -1.250 20.250 1.484 1.00 86.00 193 LYS A CA 1
ATOM 1570 C C . LYS A 1 193 ? -1.325 19.527 2.834 1.00 86.00 193 LYS A C 1
ATOM 1572 O O . LYS A 1 193 ? -0.919 20.077 3.851 1.00 86.00 193 LYS A O 1
ATOM 1577 N N . ALA A 1 194 ? -1.804 18.282 2.852 1.00 80.81 194 ALA A N 1
ATOM 1578 C CA . ALA A 1 194 ? -1.854 17.489 4.078 1.00 80.81 194 ALA A CA 1
ATOM 1579 C C . ALA A 1 194 ? -0.457 17.158 4.639 1.00 80.81 194 ALA A C 1
ATOM 1581 O O . ALA A 1 194 ? -0.322 17.040 5.853 1.00 80.81 194 ALA A O 1
ATOM 1582 N N . ILE A 1 195 ? 0.559 17.022 3.781 1.00 78.81 195 ILE A N 1
ATOM 1583 C CA . ILE A 1 195 ? 1.958 16.806 4.182 1.00 78.81 195 ILE A CA 1
ATOM 1584 C C . ILE A 1 195 ? 2.616 18.123 4.618 1.00 78.81 195 ILE A C 1
ATOM 1586 O O . ILE A 1 195 ? 3.312 18.134 5.621 1.00 78.81 195 ILE A O 1
ATOM 1590 N N . GLU A 1 196 ? 2.393 19.237 3.920 1.00 82.31 196 GLU A N 1
ATOM 1591 C CA . GLU A 1 196 ? 2.962 20.547 4.291 1.00 82.31 196 GLU A CA 1
ATOM 1592 C C . GLU A 1 196 ? 2.471 21.032 5.657 1.00 82.31 196 GLU A C 1
ATOM 1594 O O . GLU A 1 196 ? 3.217 21.619 6.433 1.00 82.31 196 GLU A O 1
ATOM 1599 N N . GLU A 1 197 ? 1.209 20.763 5.974 1.00 82.25 197 GLU A N 1
ATOM 1600 C CA . GLU A 1 197 ? 0.599 21.096 7.259 1.00 82.25 197 GLU A CA 1
ATOM 1601 C C . GLU A 1 197 ? 0.914 20.057 8.362 1.00 82.25 197 GLU A C 1
ATOM 1603 O O . GLU A 1 197 ? 0.250 20.034 9.404 1.00 82.25 197 GLU A O 1
ATOM 1608 N N . ALA A 1 198 ? 1.849 19.132 8.129 1.00 77.06 198 ALA A N 1
ATOM 1609 C CA . ALA A 1 198 ? 2.237 18.111 9.091 1.00 77.06 198 ALA A CA 1
ATOM 1610 C C . ALA A 1 198 ? 3.193 18.676 10.157 1.00 77.06 198 ALA A C 1
ATOM 1612 O O . ALA A 1 198 ? 4.266 19.165 9.807 1.00 77.06 198 ALA A O 1
ATOM 1613 N N . PRO A 1 199 ? 2.879 18.554 11.461 1.00 73.81 199 PRO A N 1
ATOM 1614 C CA . PRO A 1 199 ? 3.713 19.112 12.531 1.00 73.81 199 PRO A CA 1
ATOM 1615 C C . PRO A 1 199 ? 5.124 18.511 12.611 1.00 73.81 199 PRO A C 1
ATOM 1617 O O . PRO A 1 199 ? 6.028 19.162 13.123 1.00 73.81 199 PRO A O 1
ATOM 1620 N N . ASN A 1 200 ? 5.319 17.288 12.105 1.00 69.31 200 ASN A N 1
ATOM 1621 C CA . ASN A 1 200 ? 6.587 16.559 12.206 1.00 69.31 200 ASN A CA 1
ATOM 1622 C C . ASN A 1 200 ? 7.402 16.564 10.903 1.00 69.31 200 ASN A C 1
ATOM 1624 O O . ASN A 1 200 ? 8.378 15.823 10.791 1.00 69.31 200 ASN A O 1
ATOM 1628 N N . TRP A 1 201 ? 7.018 17.361 9.899 1.00 62.50 201 TRP A N 1
ATOM 1629 C CA . TRP A 1 201 ? 7.811 17.459 8.677 1.00 62.50 201 TRP A CA 1
ATOM 1630 C C . TRP A 1 201 ? 9.087 18.268 8.940 1.00 62.50 201 TRP A C 1
ATOM 1632 O O . TRP A 1 201 ? 9.050 19.489 9.080 1.00 62.50 201 TRP A O 1
ATOM 1642 N N . THR A 1 202 ? 10.226 17.582 9.009 1.00 56.88 202 THR A N 1
ATOM 1643 C CA . THR A 1 202 ? 11.558 18.197 9.069 1.00 56.88 202 THR A CA 1
ATOM 1644 C C . THR A 1 202 ? 12.371 17.768 7.847 1.00 56.88 202 THR A C 1
ATOM 1646 O O . THR A 1 202 ? 12.267 16.627 7.395 1.00 56.88 202 THR A O 1
ATOM 1649 N N . GLU A 1 203 ? 13.166 18.678 7.273 1.00 55.16 203 GLU A N 1
ATOM 1650 C CA . GLU A 1 203 ? 14.173 18.301 6.273 1.00 55.16 203 GLU A CA 1
ATOM 1651 C C . GLU A 1 203 ? 15.219 17.408 6.957 1.00 55.16 203 GLU A C 1
ATOM 1653 O O . GLU A 1 203 ? 15.914 17.847 7.873 1.00 55.16 203 GLU A O 1
ATOM 1658 N N . ALA A 1 204 ? 15.288 16.135 6.560 1.00 52.75 204 ALA A N 1
ATOM 1659 C CA . ALA A 1 204 ? 16.153 15.158 7.211 1.00 52.75 204 ALA A CA 1
ATOM 1660 C C . ALA A 1 204 ? 17.645 15.452 6.995 1.00 52.75 204 ALA A C 1
ATOM 1662 O O . ALA A 1 204 ? 18.086 15.740 5.880 1.00 52.75 204 ALA A O 1
ATOM 1663 N N . TYR A 1 205 ? 18.420 15.265 8.064 1.00 49.25 205 TYR A N 1
ATOM 1664 C CA . TYR A 1 205 ? 19.879 15.226 8.079 1.00 49.25 205 TYR A CA 1
ATOM 1665 C C . TYR A 1 205 ? 20.326 13.889 8.676 1.00 49.25 205 TYR A C 1
ATOM 1667 O O . TYR A 1 205 ? 20.073 13.654 9.852 1.00 49.25 205 TYR A O 1
ATOM 1675 N N . ASP A 1 206 ? 20.970 13.054 7.852 1.00 50.09 206 ASP A N 1
ATOM 1676 C CA . ASP A 1 206 ? 22.016 12.051 8.158 1.00 50.09 206 ASP A CA 1
ATOM 1677 C C . ASP A 1 206 ? 21.982 10.923 7.099 1.00 50.09 206 ASP A C 1
ATOM 1679 O O . ASP A 1 206 ? 20.943 10.309 6.844 1.00 50.09 206 ASP A O 1
ATOM 1683 N N . PHE A 1 207 ? 23.115 10.675 6.431 1.00 52.28 207 PHE A N 1
ATOM 1684 C CA . PHE A 1 207 ? 23.188 9.951 5.152 1.00 52.28 207 PHE A CA 1
ATOM 1685 C C . PHE A 1 207 ? 23.706 8.506 5.242 1.00 52.28 207 PHE A C 1
ATOM 1687 O O . PHE A 1 207 ? 23.769 7.833 4.213 1.00 52.28 207 PHE A O 1
ATOM 1694 N N . ASP A 1 208 ? 24.025 7.988 6.433 1.00 52.03 208 ASP A N 1
ATOM 1695 C CA . ASP A 1 208 ? 24.896 6.801 6.544 1.00 52.03 208 ASP A CA 1
ATOM 1696 C C . ASP A 1 208 ? 24.208 5.485 6.977 1.00 52.03 208 ASP A C 1
ATOM 1698 O O . ASP A 1 208 ? 24.820 4.581 7.546 1.00 52.03 208 ASP A O 1
ATOM 1702 N N . SER A 1 209 ? 22.906 5.320 6.705 1.00 52.53 209 SER A N 1
ATOM 1703 C CA . SER A 1 209 ? 22.171 4.095 7.068 1.00 52.53 209 SER A CA 1
ATOM 1704 C C . SER A 1 209 ? 21.793 3.234 5.856 1.00 52.53 209 SER A C 1
ATOM 1706 O O . SER A 1 209 ? 20.936 3.587 5.047 1.00 52.53 209 SER A O 1
ATOM 1708 N N . HIS A 1 210 ? 22.390 2.042 5.749 1.00 55.41 210 HIS A N 1
ATOM 1709 C CA . HIS A 1 210 ? 22.071 1.073 4.691 1.00 55.41 210 HIS A CA 1
ATOM 1710 C C . HIS A 1 210 ? 20.876 0.148 5.005 1.00 55.41 210 HIS A C 1
ATOM 1712 O O . HIS A 1 210 ? 20.346 -0.491 4.086 1.00 55.41 210 HIS A O 1
ATOM 1718 N N . HIS A 1 211 ? 20.397 0.107 6.254 1.00 56.25 211 HIS A N 1
ATOM 1719 C CA . HIS A 1 211 ? 19.259 -0.723 6.666 1.00 56.25 211 HIS A CA 1
ATOM 1720 C C . HIS A 1 211 ? 17.913 -0.106 6.260 1.00 56.25 211 HIS A C 1
ATOM 1722 O O . HIS A 1 211 ? 17.638 1.060 6.523 1.00 56.25 211 HIS A O 1
ATOM 1728 N N . CYS A 1 212 ? 17.047 -0.892 5.614 1.00 56.72 212 CYS A N 1
ATOM 1729 C CA . CYS A 1 212 ? 15.711 -0.447 5.218 1.00 56.72 212 CYS A CA 1
ATOM 1730 C C . CYS A 1 212 ? 14.758 -0.452 6.425 1.00 56.72 212 CYS A C 1
ATOM 1732 O O . CYS A 1 212 ? 14.101 -1.457 6.682 1.00 56.72 212 CYS A O 1
ATOM 1734 N N . ALA A 1 213 ? 14.634 0.677 7.131 1.00 57.97 213 ALA A N 1
ATOM 1735 C CA . ALA A 1 213 ? 13.688 0.818 8.248 1.00 57.97 213 ALA A CA 1
ATOM 1736 C C . ALA A 1 213 ? 12.228 0.504 7.850 1.00 57.97 213 ALA A C 1
ATOM 1738 O O . ALA A 1 213 ? 11.443 0.025 8.667 1.00 57.97 213 ALA A O 1
ATOM 1739 N N . GLY A 1 214 ? 11.873 0.707 6.574 1.00 61.56 214 GLY A N 1
ATOM 1740 C CA . GLY A 1 214 ? 10.550 0.377 6.041 1.00 61.56 214 GLY A CA 1
ATOM 1741 C C . GLY A 1 214 ? 10.202 -1.114 6.128 1.00 61.56 214 GLY A C 1
ATOM 1742 O O . GLY A 1 214 ? 9.034 -1.444 6.313 1.00 61.56 214 GLY A O 1
ATOM 1743 N N . GLN A 1 215 ? 11.189 -2.016 6.057 1.00 66.12 215 GLN A N 1
ATOM 1744 C CA . GLN A 1 215 ? 10.958 -3.454 6.216 1.00 66.12 215 GLN A CA 1
ATOM 1745 C C . GLN A 1 215 ? 10.526 -3.787 7.649 1.00 66.12 215 GLN A C 1
ATOM 1747 O O . GLN A 1 215 ? 9.531 -4.485 7.844 1.00 66.12 215 GLN A O 1
ATOM 1752 N N . ASP A 1 216 ? 11.234 -3.258 8.647 1.00 69.31 216 ASP A N 1
ATOM 1753 C CA . ASP A 1 216 ? 10.923 -3.502 10.059 1.00 69.31 216 ASP A CA 1
ATOM 1754 C C . ASP A 1 216 ? 9.579 -2.894 10.450 1.00 69.31 216 ASP A C 1
ATOM 1756 O O . ASP A 1 216 ? 8.799 -3.522 11.164 1.00 69.31 216 ASP A O 1
ATOM 1760 N N . ILE A 1 217 ? 9.271 -1.707 9.923 1.00 72.12 217 ILE A N 1
ATOM 1761 C CA . ILE A 1 217 ? 7.975 -1.054 10.110 1.00 72.12 217 ILE A CA 1
ATOM 1762 C C . ILE A 1 217 ? 6.859 -1.869 9.468 1.00 72.12 217 ILE A C 1
ATOM 1764 O O . ILE A 1 217 ? 5.905 -2.206 10.159 1.00 72.12 217 ILE A O 1
ATOM 1768 N N . ALA A 1 218 ? 6.992 -2.276 8.203 1.00 75.38 218 ALA A N 1
ATOM 1769 C CA . ALA A 1 218 ? 5.986 -3.105 7.543 1.00 75.38 218 ALA A CA 1
ATOM 1770 C C . ALA A 1 218 ? 5.752 -4.423 8.298 1.00 75.38 218 ALA A C 1
ATOM 1772 O O . ALA A 1 218 ? 4.603 -4.801 8.535 1.00 75.38 218 ALA A O 1
ATOM 1773 N N . PHE A 1 219 ? 6.819 -5.099 8.741 1.00 77.06 219 PHE A N 1
ATOM 1774 C CA . PHE A 1 219 ? 6.691 -6.315 9.542 1.00 77.06 219 PHE A CA 1
ATOM 1775 C C . PHE A 1 219 ? 6.051 -6.061 10.902 1.00 77.06 219 PHE A C 1
ATOM 1777 O O . PHE A 1 219 ? 5.221 -6.866 11.321 1.00 77.06 219 PHE A O 1
ATOM 1784 N N . LEU A 1 220 ? 6.413 -4.979 11.592 1.00 80.19 220 LEU A N 1
ATOM 1785 C CA . LEU A 1 220 ? 5.818 -4.607 12.872 1.00 80.19 220 LEU A CA 1
ATOM 1786 C C . LEU A 1 220 ? 4.323 -4.339 12.711 1.00 80.19 220 LEU A C 1
ATOM 1788 O O . LEU A 1 220 ? 3.522 -4.948 13.417 1.00 80.19 220 LEU A O 1
ATOM 1792 N N . THR A 1 221 ? 3.947 -3.471 11.770 1.00 81.56 221 THR A N 1
ATOM 1793 C CA . THR A 1 221 ? 2.550 -3.106 11.537 1.00 81.56 221 THR A CA 1
ATOM 1794 C C . THR A 1 221 ? 1.746 -4.334 11.117 1.00 81.56 221 THR A C 1
ATOM 1796 O O . THR A 1 221 ? 0.701 -4.603 11.699 1.00 81.56 221 THR A O 1
ATOM 1799 N N . MET A 1 222 ? 2.267 -5.156 10.200 1.00 83.44 222 MET A N 1
ATOM 1800 C CA . MET A 1 222 ? 1.611 -6.395 9.774 1.00 83.44 222 MET A CA 1
ATOM 1801 C C . MET A 1 222 ? 1.446 -7.392 10.928 1.00 83.44 222 MET A C 1
ATOM 1803 O O . MET A 1 222 ? 0.343 -7.885 11.150 1.00 83.44 222 MET A O 1
ATOM 1807 N N . LYS A 1 223 ? 2.508 -7.681 11.692 1.00 84.94 223 LYS A N 1
ATOM 1808 C CA . LYS A 1 223 ? 2.448 -8.626 12.820 1.00 84.94 223 LYS A CA 1
ATOM 1809 C C . LYS A 1 223 ? 1.490 -8.149 13.906 1.00 84.94 223 LYS A C 1
ATOM 1811 O O . LYS A 1 223 ? 0.706 -8.953 14.399 1.00 84.94 223 LYS A O 1
ATOM 1816 N N . ALA A 1 224 ? 1.536 -6.868 14.265 1.00 85.50 224 ALA A N 1
ATOM 1817 C CA . ALA A 1 224 ? 0.659 -6.299 15.282 1.00 85.50 224 ALA A CA 1
ATOM 1818 C C . ALA A 1 224 ? -0.811 -6.340 14.840 1.00 85.50 224 ALA A C 1
ATOM 1820 O O . ALA A 1 224 ? -1.662 -6.811 15.594 1.00 85.50 224 ALA A O 1
ATOM 1821 N N . THR A 1 225 ? -1.109 -5.930 13.605 1.00 86.94 225 THR A N 1
ATOM 1822 C CA . THR A 1 225 ? -2.470 -5.988 13.060 1.00 86.94 225 THR A CA 1
ATOM 1823 C C . THR A 1 225 ? -2.981 -7.421 12.972 1.00 86.94 225 THR A C 1
ATOM 1825 O O . THR A 1 225 ? -4.095 -7.684 13.418 1.00 86.94 225 THR A O 1
ATOM 1828 N N . LEU A 1 226 ? -2.176 -8.362 12.467 1.00 87.94 226 LEU A N 1
ATOM 1829 C CA . LEU A 1 226 ? -2.554 -9.777 12.407 1.00 87.94 226 LEU A CA 1
ATOM 1830 C C . LEU A 1 226 ? -2.766 -10.367 13.801 1.00 87.94 226 LEU A C 1
ATOM 1832 O O . LEU A 1 226 ? -3.728 -11.098 13.998 1.00 87.94 226 LEU A O 1
ATOM 1836 N N . ALA A 1 227 ? -1.925 -10.026 14.778 1.00 87.75 227 ALA A N 1
ATOM 1837 C CA . ALA A 1 227 ? -2.120 -10.462 16.156 1.00 87.75 227 ALA A CA 1
ATOM 1838 C C . ALA A 1 227 ? -3.448 -9.943 16.725 1.00 87.75 227 ALA A C 1
ATOM 1840 O O . ALA A 1 227 ? -4.168 -10.699 17.374 1.00 87.75 227 ALA A O 1
ATOM 1841 N N . VAL A 1 228 ? -3.816 -8.683 16.459 1.00 89.06 228 VAL A N 1
ATOM 1842 C CA . VAL A 1 228 ? -5.111 -8.156 16.913 1.00 89.06 228 VAL A CA 1
ATOM 1843 C C . VAL A 1 228 ? -6.279 -8.818 16.195 1.00 89.06 228 VAL A C 1
ATOM 1845 O O . VAL A 1 228 ? -7.261 -9.184 16.843 1.00 89.06 228 VAL A O 1
ATOM 1848 N N . LEU A 1 229 ? -6.163 -8.989 14.878 1.00 89.56 229 LEU A N 1
ATOM 1849 C CA . LEU A 1 229 ? -7.166 -9.664 14.070 1.00 89.56 229 LEU A CA 1
ATOM 1850 C C . LEU A 1 229 ? -7.391 -11.081 14.615 1.00 89.56 229 LEU A C 1
ATOM 1852 O O . LEU A 1 229 ? -8.476 -11.380 15.092 1.00 89.56 229 LEU A O 1
ATOM 1856 N N . LEU A 1 230 ? -6.346 -11.907 14.679 1.00 91.06 230 LEU A N 1
ATOM 1857 C CA . LEU A 1 230 ? -6.424 -13.313 15.085 1.00 91.06 230 LEU A CA 1
ATOM 1858 C C . LEU A 1 230 ? -6.853 -13.529 16.544 1.00 91.06 230 LEU A C 1
ATOM 1860 O O . LEU A 1 230 ? -7.548 -14.501 16.826 1.00 91.06 230 LEU A O 1
ATOM 1864 N N . CYS A 1 231 ? -6.455 -12.655 17.473 1.00 92.62 231 CYS A N 1
ATOM 1865 C CA . CYS A 1 231 ? -6.706 -12.874 18.902 1.00 92.62 231 CYS A CA 1
ATOM 1866 C C . CYS A 1 231 ? -7.971 -12.185 19.431 1.00 92.62 231 CYS A C 1
ATOM 1868 O O . CYS A 1 231 ? -8.546 -12.645 20.420 1.00 92.62 231 CYS A O 1
ATOM 1870 N N . TYR A 1 232 ? -8.387 -11.067 18.829 1.00 94.25 232 TYR A N 1
ATOM 1871 C CA . TYR A 1 232 ? -9.449 -10.215 19.384 1.00 94.25 232 TYR A CA 1
ATOM 1872 C C . TYR A 1 232 ? -10.586 -9.925 18.417 1.00 94.25 232 TYR A C 1
ATOM 1874 O O . TYR A 1 232 ? -11.532 -9.232 18.807 1.00 94.25 232 TYR A O 1
ATOM 1882 N N . CYS A 1 233 ? -10.529 -10.447 17.194 1.00 94.69 233 CYS A N 1
ATOM 1883 C CA . CYS A 1 233 ? -11.618 -10.316 16.242 1.00 94.69 233 CYS A CA 1
ATOM 1884 C C . CYS A 1 233 ? -12.302 -11.666 15.992 1.00 94.69 233 CYS A C 1
ATOM 1886 O O . CYS A 1 233 ? -11.746 -12.736 16.223 1.00 94.69 233 CYS A O 1
ATOM 1888 N N . SER A 1 234 ? -13.543 -11.606 15.530 1.00 95.38 234 SER A N 1
ATOM 1889 C CA . SER A 1 234 ? -14.277 -12.726 14.948 1.00 95.38 234 SER A CA 1
ATOM 1890 C C . SER A 1 234 ? -14.941 -12.211 13.683 1.00 95.38 234 SER A C 1
ATOM 1892 O O . SER A 1 234 ? -15.533 -11.132 13.699 1.00 95.38 234 SER A O 1
ATOM 1894 N N . TRP A 1 235 ? -14.801 -12.941 12.585 1.00 95.69 235 TRP A N 1
ATOM 1895 C CA . TRP A 1 235 ? -15.327 -12.531 11.292 1.00 95.69 235 TRP A CA 1
ATOM 1896 C C . TRP A 1 235 ? -15.840 -13.724 10.506 1.00 95.69 235 TRP A C 1
ATOM 1898 O O . TRP A 1 235 ? -15.425 -14.861 10.731 1.00 95.69 235 TRP A O 1
ATOM 1908 N N . GLU A 1 236 ? -16.745 -13.436 9.583 1.00 96.12 236 GLU A N 1
ATOM 1909 C CA . GLU A 1 236 ? -17.316 -14.399 8.656 1.00 96.12 236 GLU A CA 1
ATOM 1910 C C . GLU A 1 236 ? -17.247 -13.809 7.251 1.00 96.12 236 GLU A C 1
ATOM 1912 O O . GLU A 1 236 ? -17.609 -12.650 7.034 1.00 96.12 236 GLU A O 1
ATOM 1917 N N . LEU A 1 237 ? -16.711 -14.591 6.317 1.00 95.31 237 LEU A N 1
ATOM 1918 C CA . LEU A 1 237 ? -16.635 -14.216 4.912 1.00 95.31 237 LEU A CA 1
ATOM 1919 C C . LEU A 1 237 ? -18.012 -14.386 4.277 1.00 95.31 237 LEU A C 1
ATOM 1921 O O . LEU A 1 237 ? -18.689 -15.379 4.535 1.00 95.31 237 LEU A O 1
ATOM 1925 N N . LYS A 1 238 ? -18.394 -13.448 3.409 1.00 94.12 238 LYS A N 1
ATOM 1926 C CA . LYS A 1 238 ? -19.590 -13.607 2.577 1.00 94.12 238 LYS A CA 1
ATOM 1927 C C . LYS A 1 238 ? -19.430 -14.766 1.603 1.00 94.12 238 LYS A C 1
ATOM 1929 O O . LYS A 1 238 ? -20.293 -15.629 1.520 1.00 94.12 238 LYS A O 1
ATOM 1934 N N . ASP A 1 239 ? -18.292 -14.772 0.924 1.00 93.56 239 ASP A N 1
ATOM 1935 C CA . ASP A 1 239 ? -17.910 -15.753 -0.075 1.00 93.56 239 ASP A CA 1
ATOM 1936 C C . ASP A 1 239 ? -16.439 -16.114 0.141 1.00 93.56 239 ASP A C 1
ATOM 1938 O O . ASP A 1 239 ? -15.637 -15.292 0.601 1.00 93.56 239 ASP A O 1
ATOM 1942 N N . ALA A 1 240 ? -16.070 -17.353 -0.182 1.00 92.50 240 ALA A N 1
ATOM 1943 C CA . ALA A 1 240 ? -14.671 -17.747 -0.159 1.00 92.50 240 ALA A CA 1
ATOM 1944 C C . ALA A 1 240 ? -13.909 -16.969 -1.248 1.00 92.50 240 ALA A C 1
ATOM 1946 O O . ALA A 1 240 ? -14.336 -16.987 -2.405 1.00 92.50 240 ALA A O 1
ATOM 1947 N N . PRO A 1 241 ? -12.788 -16.303 -0.919 1.00 90.38 241 PRO A N 1
ATOM 1948 C CA . PRO A 1 241 ? -11.990 -15.623 -1.925 1.00 90.38 241 PRO A CA 1
ATOM 1949 C C . PRO A 1 241 ? -11.454 -16.631 -2.944 1.00 90.38 241 PRO A C 1
ATOM 1951 O O . PRO A 1 241 ? -10.926 -17.687 -2.589 1.00 90.38 241 PRO A O 1
ATOM 1954 N N . VAL A 1 242 ? -11.604 -16.297 -4.223 1.00 87.50 242 VAL A N 1
ATOM 1955 C CA . VAL A 1 242 ? -11.120 -17.100 -5.348 1.00 87.50 242 VAL A CA 1
ATOM 1956 C C . VAL A 1 242 ? -9.882 -16.425 -5.918 1.00 87.50 242 VAL A C 1
ATOM 1958 O O . VAL A 1 242 ? -9.897 -15.224 -6.160 1.00 87.50 242 VAL A O 1
ATOM 1961 N N . TRP A 1 243 ? -8.811 -17.177 -6.154 1.00 84.12 243 TRP A N 1
ATOM 1962 C CA . TRP A 1 243 ? -7.640 -16.689 -6.879 1.00 84.12 243 TRP A CA 1
ATOM 1963 C C . TRP A 1 243 ? -7.542 -17.439 -8.200 1.00 84.12 243 TRP A C 1
ATOM 1965 O O . TRP A 1 243 ? -7.192 -18.616 -8.219 1.00 84.12 243 TRP A O 1
ATOM 1975 N N . SER A 1 244 ? -7.864 -16.769 -9.304 1.00 76.31 244 SER A N 1
ATOM 1976 C CA . SER A 1 244 ? -7.472 -17.251 -10.628 1.00 76.31 244 SER A CA 1
ATOM 1977 C C . SER A 1 244 ? -6.002 -16.952 -10.910 1.00 76.31 244 SER A C 1
ATOM 1979 O O . SER A 1 244 ? -5.400 -16.057 -10.313 1.00 76.31 244 SER A O 1
ATOM 1981 N N . ASP A 1 245 ? -5.444 -17.634 -11.908 1.00 63.31 245 ASP A N 1
ATOM 1982 C CA . ASP A 1 245 ? -4.070 -17.438 -12.392 1.00 63.31 245 ASP A CA 1
ATOM 1983 C C . ASP A 1 245 ? -3.823 -16.054 -13.035 1.00 63.31 245 ASP A C 1
ATOM 1985 O O . ASP A 1 245 ? -2.827 -15.837 -13.723 1.00 63.31 245 ASP A O 1
ATOM 1989 N N . LYS A 1 246 ? -4.709 -15.070 -12.852 1.00 62.00 246 LYS A N 1
ATOM 1990 C CA . LYS A 1 246 ? -4.576 -13.737 -13.446 1.00 62.00 246 LYS A CA 1
ATOM 1991 C C . LYS A 1 246 ? -3.430 -12.955 -12.799 1.00 62.00 246 LYS A C 1
ATOM 1993 O O . LYS A 1 246 ? -3.528 -12.438 -11.689 1.00 62.00 246 LYS A O 1
ATOM 1998 N N . THR A 1 247 ? -2.372 -12.751 -13.580 1.00 52.19 247 THR A N 1
ATOM 1999 C CA . THR A 1 247 ? -1.114 -12.081 -13.201 1.00 52.19 247 THR A CA 1
ATOM 2000 C C . THR A 1 247 ? -1.260 -10.706 -12.559 1.00 52.19 247 THR A C 1
ATOM 2002 O O . THR A 1 247 ? -0.448 -10.318 -11.723 1.00 52.19 247 THR A O 1
ATOM 2005 N N . LEU A 1 248 ? -2.256 -9.922 -12.985 1.00 55.22 248 LEU A N 1
ATOM 2006 C CA . LEU A 1 248 ? -2.369 -8.515 -12.589 1.00 55.22 248 LEU A CA 1
ATOM 2007 C C . LEU A 1 248 ? -2.988 -8.302 -11.208 1.00 55.22 248 LEU A C 1
ATOM 2009 O O . LEU A 1 248 ? -3.106 -7.157 -10.776 1.00 55.22 248 LEU A O 1
ATOM 2013 N N . ARG A 1 249 ? -3.387 -9.362 -10.502 1.00 56.97 249 ARG A N 1
ATOM 2014 C CA . ARG A 1 249 ? -4.038 -9.212 -9.199 1.00 56.97 249 ARG A CA 1
ATOM 2015 C C . ARG A 1 249 ? -3.098 -8.791 -8.076 1.00 56.97 249 ARG A C 1
ATOM 2017 O O . ARG A 1 249 ? -3.598 -8.329 -7.057 1.00 56.97 249 ARG A O 1
ATOM 2024 N N . VAL A 1 250 ? -1.775 -8.916 -8.244 1.00 62.72 250 VAL A N 1
ATOM 2025 C CA . VAL A 1 250 ? -0.758 -8.545 -7.232 1.00 62.72 250 VAL A CA 1
ATOM 2026 C C . VAL A 1 250 ? -1.161 -9.045 -5.829 1.00 62.72 250 VAL A C 1
ATOM 2028 O O . VAL A 1 250 ? -1.192 -8.290 -4.864 1.00 62.72 250 VAL A O 1
ATOM 2031 N N . GLY A 1 251 ? -1.557 -10.319 -5.732 1.00 65.62 251 GLY A N 1
ATOM 2032 C CA . GLY A 1 251 ? -1.958 -10.951 -4.469 1.00 65.62 251 GLY A CA 1
ATOM 2033 C C . GLY A 1 251 ? -3.418 -10.753 -4.031 1.00 65.62 251 GLY A C 1
ATOM 2034 O O . GLY A 1 251 ? -3.797 -11.308 -3.004 1.00 65.62 251 GLY A O 1
ATOM 2035 N N . ASN A 1 252 ? -4.250 -10.030 -4.787 1.00 75.12 252 ASN A N 1
ATOM 2036 C CA . ASN A 1 252 ? -5.674 -9.862 -4.468 1.00 75.12 252 ASN A CA 1
ATOM 2037 C C . ASN A 1 252 ? -6.543 -11.011 -5.018 1.00 75.12 252 ASN A C 1
ATOM 2039 O O . ASN A 1 252 ? -6.219 -11.565 -6.073 1.00 75.12 252 ASN A O 1
ATOM 2043 N N . PRO A 1 253 ? -7.656 -11.355 -4.349 1.00 84.94 253 PRO A N 1
ATOM 2044 C CA . PRO A 1 253 ? -8.632 -12.297 -4.882 1.00 84.94 253 PRO A CA 1
ATOM 2045 C C . PRO A 1 253 ? -9.412 -11.716 -6.069 1.00 84.94 253 PRO A C 1
ATOM 2047 O O . PRO A 1 253 ? -9.259 -10.550 -6.461 1.00 84.94 253 PRO A O 1
ATOM 2050 N N . ASP A 1 254 ? -10.219 -12.573 -6.690 1.00 83.50 254 ASP A N 1
ATOM 2051 C CA . ASP A 1 254 ? -10.946 -12.246 -7.901 1.00 83.50 254 ASP A CA 1
ATOM 2052 C C . ASP A 1 254 ? -12.091 -11.261 -7.670 1.00 83.50 254 ASP A C 1
ATOM 2054 O O . ASP A 1 254 ? -12.270 -10.286 -8.407 1.00 83.50 254 ASP A O 1
ATOM 2058 N N . ASP A 1 255 ? -12.819 -11.459 -6.596 1.00 87.69 255 ASP A N 1
ATOM 2059 C CA . ASP A 1 255 ? -13.846 -10.531 -6.173 1.00 87.69 255 ASP A CA 1
ATOM 2060 C C . ASP A 1 255 ? -13.392 -9.852 -4.881 1.00 87.69 255 ASP A C 1
ATOM 2062 O O . ASP A 1 255 ? -12.655 -10.473 -4.107 1.00 87.69 255 ASP A O 1
ATOM 2066 N N . PRO A 1 256 ? -13.780 -8.582 -4.653 1.00 88.94 256 PRO A N 1
ATOM 2067 C CA . PRO A 1 256 ? -13.486 -7.907 -3.397 1.00 88.94 256 PRO A CA 1
ATOM 2068 C C . PRO A 1 256 ? -13.949 -8.752 -2.213 1.00 88.94 256 PRO A C 1
ATOM 2070 O O . PRO A 1 256 ? -15.063 -9.290 -2.216 1.00 88.94 256 PRO A O 1
ATOM 2073 N N . VAL A 1 257 ? -13.113 -8.853 -1.186 1.00 92.38 257 VAL A N 1
ATOM 2074 C CA . VAL A 1 257 ? -13.453 -9.581 0.033 1.00 92.38 257 VAL A CA 1
ATOM 2075 C C . VAL A 1 257 ? -14.525 -8.814 0.790 1.00 92.38 257 VAL A C 1
ATOM 2077 O O . VAL A 1 257 ? -14.403 -7.624 1.087 1.00 92.38 257 VAL A O 1
ATOM 2080 N N . ARG A 1 258 ? -15.590 -9.532 1.142 1.00 94.44 258 ARG A N 1
ATOM 2081 C CA . ARG A 1 258 ? -16.728 -9.007 1.895 1.00 94.44 258 ARG A CA 1
ATOM 2082 C C . ARG A 1 258 ? -16.907 -9.828 3.159 1.00 94.44 258 ARG A C 1
ATOM 2084 O O . ARG A 1 258 ? -16.828 -11.058 3.110 1.00 94.44 258 ARG A O 1
ATOM 2091 N N . LEU A 1 259 ? -17.163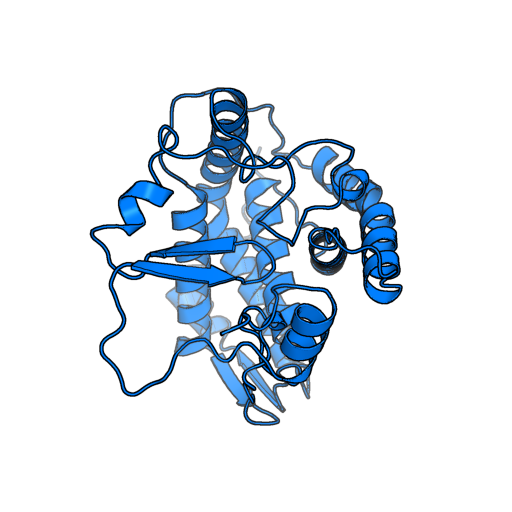 -9.162 4.280 1.00 95.62 259 LEU A N 1
ATOM 2092 C CA . LEU A 1 259 ? -17.454 -9.833 5.547 1.00 95.62 259 LEU A CA 1
ATOM 2093 C C . LEU A 1 259 ? -18.936 -9.677 5.881 1.00 95.62 259 LEU A C 1
ATOM 2095 O O . LEU A 1 259 ? -19.407 -8.551 6.013 1.00 95.62 259 LEU A O 1
ATOM 2099 N N . THR A 1 260 ? -19.656 -10.784 6.055 1.00 95.88 260 THR A N 1
ATOM 2100 C CA . THR A 1 260 ? -21.048 -10.795 6.558 1.00 95.88 260 THR A CA 1
ATOM 2101 C C . THR A 1 260 ? -21.121 -10.533 8.050 1.00 95.88 260 THR A C 1
ATOM 2103 O O . THR A 1 260 ? -22.169 -10.182 8.580 1.00 95.88 260 THR A O 1
ATOM 2106 N N . ARG A 1 261 ? -20.003 -10.725 8.747 1.00 94.81 261 ARG A N 1
ATOM 2107 C CA . ARG A 1 261 ? -19.883 -10.430 10.163 1.00 94.81 261 ARG A CA 1
ATOM 2108 C C . ARG A 1 261 ? -18.465 -9.999 10.464 1.00 94.81 261 ARG A C 1
ATOM 2110 O O . ARG A 1 261 ? -17.510 -10.644 10.039 1.00 94.81 261 ARG A O 1
ATOM 2117 N N . PHE A 1 262 ? -18.334 -8.958 11.271 1.00 96.75 262 PHE A N 1
ATOM 2118 C CA . PHE A 1 262 ? -17.081 -8.588 11.906 1.00 96.75 262 PHE A CA 1
ATOM 2119 C C . PHE A 1 262 ? -17.371 -8.166 13.345 1.00 96.75 262 PHE A C 1
ATOM 2121 O O . PHE A 1 262 ? -18.334 -7.459 13.620 1.00 96.75 262 PHE A O 1
ATOM 2128 N N . SER A 1 263 ? -16.573 -8.640 14.292 1.00 95.19 263 SER A N 1
ATOM 2129 C CA . SER A 1 263 ? -16.720 -8.330 15.709 1.00 95.19 263 SER A CA 1
ATOM 2130 C C . SER A 1 263 ? -15.349 -8.149 16.323 1.00 95.19 263 SER A C 1
ATOM 2132 O O . SER A 1 263 ? -14.507 -9.037 16.223 1.00 95.19 263 SER A O 1
ATOM 2134 N N . PHE A 1 264 ? -15.138 -7.017 16.985 1.00 96.00 264 PHE A N 1
ATOM 2135 C CA . PHE A 1 264 ? -13.882 -6.670 17.629 1.00 96.00 264 PHE A CA 1
ATOM 2136 C C . PHE A 1 264 ? -14.058 -6.508 19.140 1.00 96.00 264 PHE A C 1
ATOM 2138 O O . PHE A 1 264 ? -14.827 -5.672 19.620 1.00 96.00 264 PHE A O 1
ATOM 2145 N N . ARG A 1 265 ? -13.291 -7.279 19.915 1.00 93.25 265 ARG A N 1
ATOM 2146 C CA . ARG A 1 265 ? -13.257 -7.220 21.384 1.00 93.25 265 ARG A CA 1
ATOM 2147 C C . ARG A 1 265 ? -12.326 -6.103 21.859 1.00 93.25 265 ARG A C 1
ATOM 2149 O O . ARG A 1 265 ? -11.286 -6.364 22.466 1.00 93.25 265 ARG A O 1
ATOM 2156 N N . SER A 1 266 ? -12.710 -4.858 21.585 1.00 88.56 266 SER A N 1
ATOM 2157 C CA . SER A 1 266 ? -11.895 -3.655 21.824 1.00 88.56 266 SER A CA 1
ATOM 2158 C C . SER A 1 266 ? -11.337 -3.548 23.248 1.00 88.56 266 SER A C 1
ATOM 2160 O O . SER A 1 266 ? -10.154 -3.267 23.426 1.00 88.56 266 SER A O 1
ATOM 2162 N N . GLU A 1 267 ? -12.156 -3.840 24.257 1.00 87.62 267 GLU A N 1
ATOM 2163 C CA . GLU A 1 267 ? -11.768 -3.818 25.672 1.00 87.62 267 GLU A CA 1
ATOM 2164 C C . GLU A 1 267 ? -10.696 -4.863 26.013 1.00 87.62 267 GLU A C 1
ATOM 2166 O O . GLU A 1 267 ? -9.753 -4.592 26.758 1.00 87.62 267 GLU A O 1
ATOM 2171 N N . GLN A 1 268 ? -10.817 -6.072 25.458 1.00 88.69 268 GLN A N 1
ATOM 2172 C CA . GLN A 1 268 ? -9.842 -7.139 25.679 1.00 88.69 268 GLN A CA 1
ATOM 2173 C C . GLN A 1 268 ? -8.517 -6.817 24.977 1.00 88.69 268 GLN A C 1
ATOM 2175 O O . GLN A 1 268 ? -7.457 -6.969 25.585 1.00 88.69 268 GLN A O 1
ATOM 2180 N N . ALA A 1 269 ? -8.588 -6.311 23.742 1.00 87.12 269 ALA A N 1
ATOM 2181 C CA . ALA A 1 269 ? -7.422 -5.879 22.980 1.00 87.12 269 ALA A CA 1
ATOM 2182 C C . ALA A 1 269 ? -6.677 -4.728 23.678 1.00 87.12 269 ALA A C 1
ATOM 2184 O O . ALA A 1 269 ? -5.458 -4.786 23.822 1.00 87.12 269 ALA A O 1
ATOM 2185 N N . GLY A 1 270 ? -7.402 -3.717 24.175 1.00 83.38 270 GLY A N 1
ATOM 2186 C CA . GLY A 1 270 ? -6.816 -2.582 24.898 1.00 83.38 270 GLY A CA 1
ATOM 2187 C C . GLY A 1 270 ? -6.083 -3.001 26.170 1.00 83.38 270 GLY A C 1
ATOM 2188 O O . GLY A 1 270 ? -4.945 -2.584 26.386 1.00 83.38 270 GLY A O 1
ATOM 2189 N N . ARG A 1 271 ? -6.681 -3.900 26.966 1.00 85.00 271 ARG A N 1
ATOM 2190 C CA . ARG A 1 271 ? -6.029 -4.458 28.162 1.00 85.00 271 ARG A CA 1
ATOM 2191 C C . ARG A 1 271 ? -4.754 -5.226 27.825 1.00 85.00 271 ARG A C 1
ATOM 2193 O O . ARG A 1 271 ? -3.738 -5.013 28.477 1.00 85.00 271 ARG A O 1
ATOM 2200 N N . ALA A 1 272 ? -4.800 -6.097 26.819 1.00 82.94 272 ALA A N 1
ATOM 2201 C CA . ALA A 1 272 ? -3.654 -6.920 26.442 1.00 82.94 272 ALA A CA 1
ATOM 2202 C C . ALA A 1 272 ? -2.488 -6.105 25.866 1.00 82.94 272 ALA A C 1
ATOM 2204 O O . ALA A 1 272 ? -1.332 -6.479 26.038 1.00 82.94 272 ALA A O 1
ATOM 2205 N N . LEU A 1 273 ? -2.789 -4.986 25.207 1.00 76.81 273 LEU A N 1
ATOM 2206 C CA . LEU A 1 273 ? -1.789 -4.098 24.617 1.00 76.81 273 LEU A CA 1
ATOM 2207 C C . LEU A 1 273 ? -1.334 -2.984 25.571 1.00 76.81 273 LEU A C 1
ATOM 2209 O O . LEU A 1 273 ? -0.531 -2.141 25.184 1.00 76.81 273 LEU A O 1
ATOM 2213 N N . GLY A 1 274 ? -1.813 -2.984 26.821 1.00 71.88 274 GLY A N 1
ATOM 2214 C CA . GLY A 1 274 ? -1.394 -2.027 27.849 1.00 71.88 274 GLY A CA 1
ATOM 2215 C C . GLY A 1 274 ? -1.912 -0.602 27.634 1.00 71.88 274 GLY A C 1
ATOM 2216 O O . GLY A 1 274 ? -1.367 0.340 28.204 1.00 71.88 274 GLY A O 1
ATOM 2217 N N . ILE A 1 275 ? -2.963 -0.425 26.830 1.00 65.25 275 ILE A N 1
ATOM 2218 C CA . ILE A 1 275 ? -3.503 0.888 26.466 1.00 65.25 275 ILE A CA 1
ATOM 2219 C C . ILE A 1 275 ? -4.744 1.139 27.320 1.00 65.25 275 ILE A C 1
ATOM 2221 O O . ILE A 1 275 ? -5.817 0.581 27.083 1.00 65.25 275 ILE A O 1
ATOM 2225 N N . ARG A 1 276 ? -4.570 1.942 28.377 1.00 55.12 276 ARG A N 1
ATOM 2226 C CA . ARG A 1 276 ? -5.647 2.287 29.315 1.00 55.12 276 ARG A CA 1
ATOM 2227 C C . ARG A 1 276 ? -6.699 3.180 28.637 1.00 55.12 276 ARG A C 1
ATOM 2229 O O . ARG A 1 276 ? -6.320 4.016 27.816 1.00 55.12 276 ARG A O 1
ATOM 2236 N N . PRO A 1 277 ? -7.990 3.058 29.007 1.00 49.69 277 PRO A N 1
ATOM 2237 C CA . PRO A 1 277 ? -9.066 3.908 28.485 1.00 49.69 277 PRO A CA 1
ATOM 2238 C C . PRO A 1 277 ? -8.829 5.417 28.673 1.00 49.69 277 PRO A C 1
ATOM 2240 O O . PRO A 1 277 ? -9.351 6.203 27.889 1.00 49.69 277 PRO A O 1
ATOM 2243 N N . ASP A 1 278 ? -7.992 5.797 29.645 1.00 47.28 278 ASP A N 1
ATOM 2244 C CA . ASP A 1 278 ? -7.849 7.179 30.122 1.00 47.28 278 ASP A CA 1
ATOM 2245 C C . ASP A 1 278 ? -6.590 7.907 29.615 1.00 47.28 278 ASP A C 1
ATOM 2247 O O . ASP A 1 278 ? -6.341 9.049 29.994 1.00 47.28 278 ASP A O 1
ATOM 2251 N N . ASN A 1 279 ? -5.786 7.295 28.735 1.00 42.56 279 ASN A N 1
ATOM 2252 C CA . ASN A 1 279 ? -4.633 7.977 28.134 1.00 42.56 279 ASN A CA 1
ATOM 2253 C C . ASN A 1 279 ? -5.054 8.844 26.934 1.00 42.56 279 ASN A C 1
ATOM 2255 O O . ASN A 1 279 ? -4.590 8.666 25.808 1.00 42.56 279 ASN A O 1
ATOM 2259 N N . THR A 1 280 ? -5.891 9.850 27.185 1.00 38.62 280 THR A N 1
ATOM 2260 C CA . THR A 1 280 ? -5.642 11.156 26.568 1.00 38.62 280 THR A CA 1
ATOM 2261 C C . THR A 1 280 ? -4.319 11.638 27.141 1.00 38.62 280 THR A C 1
ATOM 2263 O O . THR A 1 280 ? -4.256 11.996 28.315 1.00 38.62 280 THR A O 1
ATOM 2266 N N . TYR A 1 281 ? -3.244 11.575 26.354 1.00 38.75 281 TYR A N 1
ATOM 2267 C CA . TYR A 1 281 ? -1.996 12.226 26.737 1.00 38.75 281 TYR A CA 1
ATOM 2268 C C . TYR A 1 281 ? -2.318 13.686 27.094 1.00 38.75 281 TYR A C 1
ATOM 2270 O O . TYR A 1 281 ? -2.891 14.386 26.254 1.00 38.75 281 TYR A O 1
ATOM 2278 N N . PRO A 1 282 ? -2.020 14.148 28.320 1.00 34.84 282 PRO A N 1
ATOM 2279 C CA . PRO A 1 282 ? -2.121 15.560 28.627 1.00 34.84 282 PRO A CA 1
ATOM 2280 C C . PRO A 1 282 ? -1.085 16.270 27.757 1.00 34.84 282 PRO A C 1
ATOM 2282 O O . PRO A 1 282 ? 0.071 15.860 27.738 1.00 34.84 282 PRO A O 1
ATOM 2285 N N . ASN A 1 283 ? -1.553 17.261 26.996 1.00 36.00 283 ASN A N 1
ATOM 2286 C CA . ASN A 1 283 ? -0.798 18.279 26.269 1.00 36.00 283 ASN A CA 1
ATOM 2287 C C . ASN A 1 283 ? 0.729 18.111 26.306 1.00 36.00 283 ASN A C 1
ATOM 2289 O O . ASN A 1 283 ? 1.372 18.401 27.316 1.00 36.00 283 ASN A O 1
ATOM 2293 N N . SER A 1 284 ? 1.306 17.715 25.173 1.00 32.47 284 SER A N 1
ATOM 2294 C CA . SER A 1 284 ? 2.693 18.043 24.858 1.00 32.47 284 SER A CA 1
ATOM 2295 C C . SER A 1 284 ? 2.833 19.568 24.868 1.00 32.47 284 SER A C 1
ATOM 2297 O O . SER A 1 284 ? 2.301 20.236 23.979 1.00 32.47 284 SER A O 1
ATOM 2299 N N . ILE A 1 285 ? 3.470 20.084 25.920 1.00 33.34 285 ILE A N 1
ATOM 2300 C CA . ILE A 1 285 ? 4.082 21.418 25.960 1.00 33.34 285 ILE A CA 1
ATOM 2301 C C . ILE A 1 285 ? 5.379 21.351 25.158 1.00 33.34 285 ILE A C 1
ATOM 2303 O O . ILE A 1 285 ? 6.094 20.333 25.321 1.00 33.34 285 ILE A O 1
#

Sequence (285 aa):
MGGVWSDTFGLIKGLVYGPHMLKSEDEYPTAFRTNNGVPAVVLLNRDTIQYVFNPEMYEKEPFYFGYLGTSKDVMRGHCPSMFLNGEEHRQKKALLIDAYKQGQKALPSVLFKQIKAHFGEWSRLDEVPDFEDRVFHFFSEALTEALFGRKVDGQLCRTWLNGLLNDFKTWIPMPSMARKRRLAIEAIPVMWKAIEEAPNWTEAYDFDSHHCAGQDIAFLTMKATLAVLLCYCSWELKDAPVWSDKTLRVGNPDDPVRLTRFSFRSEQAGRALGIRPDNTYPNSI

Secondary structure (DSSP, 8-state):
---TTSSHHHHHHHHHH------TTS---SEEEEESSSEEEEE-SHHHHHHHH-TTS--PPTTEETTEE--TTTTTTPPPGGG--HHHHHHHHHHHHHHHHHHHTTHHHHHHHHHHHHHHHHTT-SSB-SHHHHHHHHHHHHHHHHHHSSPPPHHHHHHHHHHHS-EES-SS--HHHHHHHHHHHHHHHHHHHHHHT-TT----------S-HHHHHHHHHHHHHHHHHHHHEEEEESS-----S-GGGTT--SS---EEEEEE-HHHHHHHTT--TT-------

InterPro domains:
  IPR036396 Cytochrome P450 superfamily [G3DSA:1.10.630.10] (19-206)
  IPR036396 Cytochrome P450 superfamily [SSF48264] (22-246)

Foldseek 3Di:
DAFLQQDPNSVVSCQVAFGPDDDPPDDDPQWDWGCPNHTDIDGDDPVPVVLVVPLVNDAFAFQDDRFWGFDCLLVVNDTQLVRHDDDVVLVNQQQVLQLLVQLVVVLVVLLLVLCLVLLVVCQPDLKDFLVVLSVQQSVQQSSCCSRQVGGDGSVLVVLLVQLTGLDGPDPDDDVVNVVSVVSSSVSVVVVVVVNVPRPNDDDDDDRPDPDRSVVVSVCVSVVLSVCQCVPFKDWAWPDDFADDSNPPCVPHGPHRTMTSHMHGNSVVSCVVSVNDPPPPPPDDD

Nearest PDB structures (foldseek):
  7ow9-assembly1_A  TM=5.214E-01  e=4.381E-02  Staphylococcus aureus
  7q9e-assembly3_C  TM=5.410E-01  e=1.549E-01  Priestia megaterium DSM 319
  3nc5-assembly2_B  TM=5.079E-01  e=4.396E-01  Bacillus subtilis
  3nc5-assembly1_A  TM=4.724E-01  e=5.784E-01  Bacillus subtilis
  3nc3-assembly1_A  TM=5.183E-01  e=1.735E+00  Bacillus subtilis

pLDDT: mean 79.34, std 15.71, range [31.84, 96.75]

Solvent-accessible surface area (backbone atoms only — not comparable to full-atom values): 16099 Å² total; per-residue (Å²): 132,86,35,51,14,65,43,76,68,21,42,52,44,20,70,73,70,14,62,94,79,75,72,95,83,60,90,74,63,56,59,47,81,49,25,80,48,43,84,42,74,50,59,76,35,80,88,52,42,56,56,82,71,37,74,90,75,54,83,58,48,75,42,36,65,84,41,46,18,47,31,48,75,64,43,72,70,56,71,57,45,92,26,44,61,70,67,67,18,46,55,50,46,15,47,51,32,47,48,45,60,67,11,56,77,43,30,66,63,37,38,49,54,38,48,53,54,53,44,55,52,42,40,72,36,77,53,36,70,45,40,65,61,54,51,48,24,46,53,43,23,20,49,32,25,21,46,26,69,44,64,46,63,27,66,51,54,48,40,30,56,63,12,31,73,50,33,58,88,58,92,69,88,53,67,71,41,55,51,32,33,49,53,12,47,69,34,44,65,60,54,48,52,56,52,73,72,19,87,56,70,67,90,75,86,70,76,88,64,89,70,65,45,65,57,58,48,52,50,49,55,51,51,54,51,49,51,47,46,72,73,34,41,49,73,39,65,66,61,84,77,44,74,68,69,47,63,86,43,83,90,50,51,74,54,76,49,34,25,55,36,42,41,56,44,58,72,61,48,28,60,76,71,71,51,62,95,76,72,70,77,77,76,88,125

Mean predicted aligned error: 9.66 Å

Radius of gyration: 21.6 Å; Cα contacts (8 Å, |Δi|>4): 372; chains: 1; bounding box: 52×52×58 Å

Organism: Branchiostoma floridae (NCBI:txid7739)